Protein AF-A0A068WH96-F1 (afdb_monomer_lite)

Radius of gyration: 26.59 Å; chains: 1; bounding box: 67×70×83 Å

Secondary structure (DSSP, 8-state):
------------------------------SS--SSSTTTTHHHHHHHHHHHHHHHHHHHHHHHHHHHHHHTTT-SS----------PPPP--------------SEEEEE--S--TTHHHHEEEEEEESSEEEEEEEETTEEEEEETTS-EEEEE-BSSTTSBTT--HHHHHH-EEEEEEEEES---TTTS-GGGTT--------TT--EEEEEEEEEEETTEE-TTSBHHHHHHIIIIIIHHHHS---TT-SEEEEEPPPEE-SHHHHHHHHTSPPSS-EEEEEEEETTPBP-SEEEEEEEEE-GGGHHHH-TTS---GGGGTT--TT---HHHHHHHHHHHHHHHHHHHHHHHHHHHHHHHHHHT--

Structure (mmCIF, N/CA/C/O backbone):
data_AF-A0A068WH96-F1
#
_entry.id   AF-A0A068WH96-F1
#
loop_
_atom_site.group_PDB
_atom_site.id
_atom_site.type_symbol
_atom_site.label_atom_id
_atom_site.label_alt_id
_atom_site.label_comp_id
_atom_site.label_asym_id
_atom_site.label_entity_id
_atom_site.label_seq_id
_atom_site.pdbx_PDB_ins_code
_atom_site.Cartn_x
_atom_site.Cartn_y
_atom_site.Cartn_z
_atom_site.occupancy
_atom_site.B_iso_or_equiv
_atom_site.auth_seq_id
_atom_site.auth_comp_id
_atom_site.auth_asym_id
_atom_site.auth_atom_id
_atom_site.pdbx_PDB_model_num
ATOM 1 N N . MET A 1 1 ? 17.823 -44.848 -51.446 1.00 31.86 1 MET A N 1
ATOM 2 C CA . MET A 1 1 ? 18.715 -44.231 -52.442 1.00 31.86 1 MET A CA 1
ATOM 3 C C . MET A 1 1 ? 18.442 -42.744 -52.384 1.00 31.86 1 MET A C 1
ATOM 5 O O . MET A 1 1 ? 17.712 -42.235 -53.221 1.00 31.86 1 MET A O 1
ATOM 9 N N . ASP A 1 2 ? 18.705 -42.110 -51.236 1.00 26.22 2 ASP A N 1
ATOM 10 C CA . ASP A 1 2 ? 20.056 -41.820 -50.674 1.00 26.22 2 ASP A CA 1
ATOM 11 C C . ASP A 1 2 ? 20.719 -40.803 -51.624 1.00 26.22 2 ASP A C 1
ATOM 13 O O . ASP A 1 2 ? 20.786 -41.085 -52.814 1.00 26.22 2 ASP A O 1
ATOM 17 N N . GLU A 1 3 ? 21.135 -39.585 -51.283 1.00 29.72 3 GLU A N 1
ATOM 18 C CA . GLU A 1 3 ? 21.503 -38.866 -50.051 1.00 29.72 3 GLU A CA 1
ATOM 19 C C . GLU A 1 3 ? 21.182 -37.372 -50.296 1.00 29.72 3 GLU A C 1
ATOM 21 O O . GLU A 1 3 ? 21.189 -36.903 -51.432 1.00 29.72 3 GLU A O 1
ATOM 26 N N . GLU A 1 4 ? 20.618 -36.647 -49.335 1.00 28.86 4 GLU A N 1
ATOM 27 C CA . GLU A 1 4 ? 21.317 -35.749 -48.401 1.00 28.86 4 GLU A CA 1
ATOM 28 C C . GLU A 1 4 ? 22.220 -34.645 -48.999 1.00 28.86 4 GLU A C 1
ATOM 30 O O . GLU A 1 4 ? 23.284 -34.882 -49.55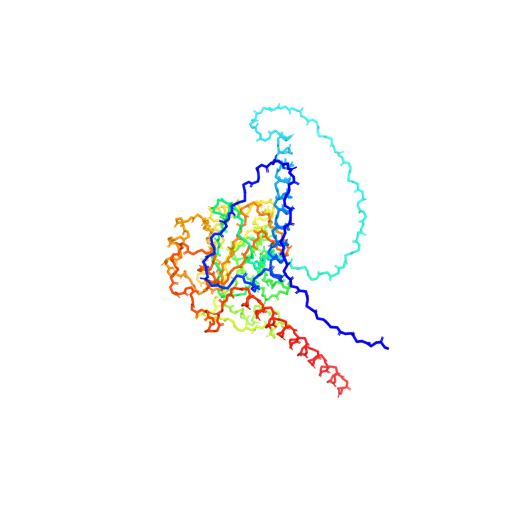9 1.00 28.86 4 GLU A O 1
ATOM 35 N N . ALA A 1 5 ? 21.797 -33.419 -48.671 1.00 29.84 5 ALA A N 1
ATOM 36 C CA . ALA A 1 5 ? 22.595 -32.342 -48.091 1.00 29.84 5 ALA A CA 1
ATOM 37 C C . ALA A 1 5 ? 22.978 -31.140 -48.973 1.00 29.84 5 ALA A C 1
ATOM 39 O O . ALA A 1 5 ? 23.627 -31.234 -50.009 1.00 29.84 5 ALA A O 1
ATOM 40 N N . SER A 1 6 ? 22.692 -29.986 -48.360 1.00 28.00 6 SER A N 1
ATOM 41 C CA . SER A 1 6 ? 23.560 -28.815 -48.241 1.00 28.00 6 SER A CA 1
ATOM 42 C C . SER A 1 6 ? 23.192 -27.534 -49.006 1.00 28.00 6 SER A C 1
ATOM 44 O O . SER A 1 6 ? 23.306 -27.435 -50.222 1.00 28.00 6 SER A O 1
ATOM 46 N N . ILE A 1 7 ? 22.937 -26.515 -48.168 1.00 30.36 7 ILE A N 1
ATOM 47 C CA . ILE A 1 7 ? 23.319 -25.097 -48.296 1.00 30.36 7 ILE A CA 1
ATOM 48 C C . ILE A 1 7 ? 22.207 -24.155 -48.789 1.00 30.36 7 ILE A C 1
ATOM 50 O O . ILE A 1 7 ? 22.141 -23.759 -49.947 1.00 30.36 7 ILE A O 1
ATOM 54 N N . ASP A 1 8 ? 21.385 -23.725 -47.826 1.00 28.14 8 ASP A N 1
ATOM 55 C CA . ASP A 1 8 ? 20.597 -22.490 -47.879 1.00 28.14 8 ASP A CA 1
ATOM 56 C C . ASP A 1 8 ? 21.530 -21.307 -47.566 1.00 28.14 8 ASP A C 1
ATOM 58 O O . ASP A 1 8 ? 21.994 -21.134 -46.434 1.00 28.14 8 ASP A O 1
ATOM 62 N N . VAL A 1 9 ? 21.849 -20.518 -48.590 1.00 30.16 9 VAL A N 1
ATOM 63 C CA . VAL A 1 9 ? 22.702 -19.328 -48.520 1.00 30.16 9 VAL A CA 1
ATOM 64 C C . VAL A 1 9 ? 22.036 -18.216 -49.332 1.00 30.16 9 VAL A C 1
ATOM 66 O O . VAL A 1 9 ? 21.837 -18.342 -50.534 1.00 30.16 9 VAL A O 1
ATOM 69 N N . LEU A 1 10 ? 21.781 -17.109 -48.627 1.00 27.31 10 LEU A N 1
ATOM 70 C CA . LEU A 1 10 ? 21.622 -15.730 -49.110 1.00 27.31 10 LEU A CA 1
ATOM 71 C C . LEU A 1 10 ? 20.288 -15.311 -49.757 1.00 27.31 10 LEU A C 1
ATOM 73 O O . LEU A 1 10 ? 20.033 -15.446 -50.945 1.00 27.31 10 LEU A O 1
ATOM 77 N N . SER A 1 11 ? 19.487 -14.667 -48.906 1.00 26.86 11 SER A N 1
ATOM 78 C CA . SER A 1 11 ? 19.003 -13.283 -49.035 1.00 26.86 11 SER A CA 1
ATOM 79 C C . SER A 1 11 ? 19.121 -12.538 -50.379 1.00 26.86 11 SER A C 1
ATOM 81 O O . SER A 1 11 ? 20.206 -12.419 -50.939 1.00 26.86 11 SER A O 1
ATOM 83 N N . PHE A 1 12 ? 18.058 -11.756 -50.615 1.00 26.02 12 PHE A N 1
ATOM 84 C CA . PHE A 1 12 ? 18.031 -10.408 -51.207 1.00 26.02 12 PHE A CA 1
ATOM 85 C C . PHE A 1 12 ? 17.699 -10.312 -52.709 1.00 26.02 12 PHE A C 1
ATOM 87 O O . PHE A 1 12 ? 18.510 -10.632 -53.564 1.00 26.02 12 PHE A O 1
ATOM 94 N N . GLU A 1 13 ? 16.480 -9.816 -52.973 1.00 29.58 13 GLU A N 1
ATOM 95 C CA . GLU A 1 13 ? 16.089 -8.768 -53.943 1.00 29.58 13 GLU A CA 1
ATOM 96 C C . GLU A 1 13 ? 14.796 -9.100 -54.705 1.00 29.58 13 GLU A C 1
ATOM 98 O O . GLU A 1 13 ? 14.783 -9.954 -55.581 1.00 29.58 13 GLU A O 1
ATOM 103 N N . LEU A 1 14 ? 13.709 -8.375 -54.400 1.00 26.34 14 LEU A N 1
ATOM 104 C CA . LEU A 1 14 ? 13.104 -7.440 -55.360 1.00 26.34 14 LEU A CA 1
ATOM 105 C C . LEU A 1 14 ? 12.042 -6.567 -54.665 1.00 26.34 14 LEU A C 1
ATOM 107 O O . LEU A 1 14 ? 10.971 -7.028 -54.274 1.00 26.34 14 LEU A O 1
ATOM 111 N N . SER A 1 15 ? 12.351 -5.278 -54.533 1.00 27.94 15 SER A N 1
ATOM 112 C CA . SER A 1 15 ? 11.365 -4.215 -54.322 1.00 27.94 15 SER A CA 1
ATOM 113 C C . SER A 1 15 ? 10.792 -3.782 -55.669 1.00 27.94 15 SER A C 1
ATOM 115 O O . SER A 1 15 ? 11.546 -3.692 -56.633 1.00 27.94 15 SER A O 1
ATOM 117 N N . THR A 1 16 ? 9.495 -3.465 -55.720 1.00 29.55 16 THR A N 1
ATOM 118 C CA . THR A 1 16 ? 8.814 -2.453 -56.575 1.00 29.55 16 THR A CA 1
ATOM 119 C C . THR A 1 16 ? 7.297 -2.715 -56.467 1.00 29.55 16 THR A C 1
ATOM 121 O O . THR A 1 16 ? 6.882 -3.861 -56.513 1.00 29.55 16 THR A O 1
ATOM 124 N N . MET A 1 17 ? 6.345 -1.798 -56.286 1.00 28.77 17 MET A N 1
ATOM 125 C CA . MET A 1 17 ? 6.258 -0.342 -56.175 1.00 28.77 17 MET A CA 1
ATOM 126 C C . MET A 1 17 ? 4.874 -0.026 -55.571 1.00 28.77 17 MET A C 1
ATOM 128 O O . MET A 1 17 ? 3.878 -0.475 -56.127 1.00 28.77 17 MET A O 1
ATOM 132 N N . SER A 1 18 ? 4.782 0.752 -54.489 1.00 30.61 18 SER A N 1
ATOM 133 C CA . SER A 1 18 ? 3.703 1.740 -54.268 1.00 30.61 18 SER A CA 1
ATOM 134 C C . SER A 1 18 ? 3.981 2.485 -52.963 1.00 30.61 18 SER A C 1
ATOM 136 O O . SER A 1 18 ? 4.069 1.881 -51.894 1.00 30.61 18 SER A O 1
ATOM 138 N N . GLY A 1 19 ? 4.215 3.790 -53.076 1.00 35.47 19 GLY A N 1
ATOM 139 C CA . GLY A 1 19 ? 4.653 4.644 -51.982 1.00 35.47 19 GLY A CA 1
ATOM 140 C C . GLY A 1 19 ? 3.551 4.917 -50.965 1.00 35.47 19 GLY A C 1
ATOM 141 O O . GLY A 1 19 ? 2.496 5.436 -51.311 1.00 35.47 19 GLY A O 1
ATOM 142 N N . VAL A 1 20 ? 3.854 4.630 -49.700 1.00 30.72 20 VAL A N 1
ATOM 143 C CA . VAL A 1 20 ? 3.296 5.317 -48.531 1.00 30.72 20 VAL A CA 1
ATOM 144 C C . VAL A 1 20 ? 4.429 5.411 -47.509 1.00 30.72 20 VAL A C 1
ATOM 146 O O . VAL A 1 20 ? 4.966 4.388 -47.081 1.00 30.72 20 VAL A O 1
ATOM 149 N N . GLU A 1 21 ? 4.823 6.634 -47.152 1.00 30.92 21 GLU A N 1
ATOM 150 C CA . GLU A 1 21 ? 5.840 6.910 -46.135 1.00 30.92 21 GLU A CA 1
ATOM 151 C C . GLU A 1 21 ? 5.435 6.289 -44.790 1.00 30.92 21 GLU A C 1
ATOM 153 O O . GLU A 1 21 ? 4.506 6.738 -44.119 1.00 30.92 21 GLU A O 1
ATOM 158 N N . LYS A 1 22 ? 6.160 5.249 -44.374 1.00 29.14 22 LYS A N 1
ATOM 159 C CA . LYS A 1 22 ? 6.255 4.851 -42.971 1.00 29.14 22 LYS A CA 1
ATOM 160 C C . LYS A 1 22 ? 7.540 5.449 -42.426 1.00 29.14 22 LYS A C 1
ATOM 162 O O . LYS A 1 22 ? 8.626 5.007 -42.785 1.00 29.14 22 LYS A O 1
ATOM 167 N N . VAL A 1 23 ? 7.409 6.427 -41.537 1.00 28.12 23 VAL A N 1
ATOM 168 C CA . VAL A 1 23 ? 8.509 6.875 -40.681 1.00 28.12 23 VAL A CA 1
ATOM 169 C C . VAL A 1 23 ? 8.850 5.718 -39.740 1.00 28.12 23 VAL A C 1
ATOM 171 O O . VAL A 1 23 ? 8.216 5.525 -38.706 1.00 28.12 23 VAL A O 1
ATOM 174 N N . SER A 1 24 ? 9.811 4.889 -40.142 1.00 28.16 24 SER A N 1
ATOM 175 C CA . SER A 1 24 ? 10.481 3.935 -39.266 1.00 28.16 24 SER A CA 1
ATOM 176 C C . SER A 1 24 ? 11.627 4.665 -38.575 1.00 28.16 24 SER A C 1
ATOM 178 O O . SER A 1 24 ? 12.660 4.934 -39.186 1.00 28.16 24 SER A O 1
ATOM 180 N N . THR A 1 25 ? 11.450 5.010 -37.305 1.00 28.44 25 THR A N 1
ATOM 181 C CA . THR A 1 25 ? 12.547 5.457 -36.448 1.00 28.44 25 THR A CA 1
ATOM 182 C C . THR A 1 25 ? 13.510 4.289 -36.233 1.00 28.44 25 THR A C 1
ATOM 184 O O . THR A 1 25 ? 13.222 3.340 -35.509 1.00 28.44 25 THR A O 1
ATOM 187 N N . SER A 1 26 ? 14.660 4.344 -36.905 1.00 28.22 26 SER A N 1
ATOM 188 C CA . SER A 1 26 ? 15.789 3.447 -36.675 1.00 28.22 26 SER A CA 1
ATOM 189 C C . SER A 1 26 ? 16.398 3.744 -35.303 1.00 28.22 26 SER A C 1
ATOM 191 O O . SER A 1 26 ? 16.956 4.824 -35.089 1.00 28.22 26 SER A O 1
ATOM 193 N N . VAL A 1 27 ? 16.296 2.795 -34.374 1.00 31.80 27 VAL A N 1
ATOM 194 C CA . VAL A 1 27 ? 17.031 2.832 -33.106 1.00 31.80 27 VAL A CA 1
ATOM 195 C C . VAL A 1 27 ? 18.505 2.581 -33.423 1.00 31.80 27 VAL A C 1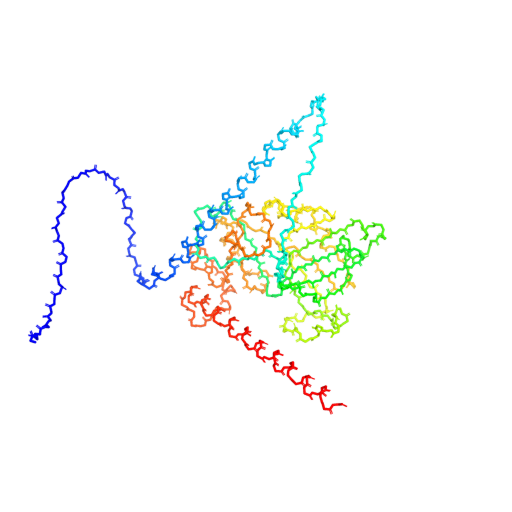
ATOM 197 O O . VAL A 1 27 ? 18.841 1.566 -34.028 1.00 31.80 27 VAL A O 1
ATOM 200 N N . LYS A 1 28 ? 19.383 3.524 -33.064 1.00 32.09 28 LYS A N 1
ATOM 201 C CA . LYS A 1 28 ? 20.834 3.331 -33.154 1.00 32.09 28 LYS A CA 1
ATOM 202 C C . LYS A 1 28 ? 21.250 2.268 -32.140 1.00 32.09 28 LYS A C 1
ATOM 204 O O . LYS A 1 28 ? 21.056 2.453 -30.943 1.00 32.09 28 LYS A O 1
ATOM 209 N N . GLU A 1 29 ? 21.816 1.177 -32.642 1.00 32.38 29 GLU A N 1
ATOM 210 C CA . GLU A 1 29 ? 22.453 0.135 -31.845 1.00 32.38 29 GLU A CA 1
ATOM 211 C C . GLU A 1 29 ? 23.705 0.698 -31.163 1.00 32.38 29 GLU A C 1
ATOM 213 O O . GLU A 1 29 ? 24.706 1.001 -31.810 1.00 32.38 29 GLU A O 1
ATOM 218 N N . THR A 1 30 ? 23.651 0.824 -29.842 1.00 34.03 30 THR A N 1
ATOM 219 C CA . THR A 1 30 ? 24.839 0.805 -28.989 1.00 34.03 30 THR A CA 1
ATOM 220 C C . THR A 1 30 ? 24.874 -0.562 -28.310 1.00 34.03 30 THR A C 1
ATOM 222 O O . THR A 1 30 ? 23.984 -0.884 -27.525 1.00 34.03 30 THR A O 1
ATOM 225 N N . SER A 1 31 ? 25.864 -1.376 -28.678 1.00 40.88 31 SER A N 1
ATOM 226 C CA . SER A 1 31 ? 26.304 -2.607 -28.000 1.00 40.88 31 SER A CA 1
ATOM 227 C C . SER A 1 31 ? 26.412 -2.368 -26.485 1.00 40.88 31 SER A C 1
ATOM 229 O O . SER A 1 31 ? 27.027 -1.383 -26.092 1.00 40.88 31 SER A O 1
ATOM 231 N N . ASP A 1 32 ? 25.780 -3.142 -25.598 1.00 34.88 32 ASP A N 1
ATOM 232 C CA . ASP A 1 32 ? 25.936 -4.589 -25.457 1.00 34.88 32 ASP A CA 1
ATOM 233 C C . ASP A 1 32 ? 24.625 -5.368 -25.200 1.00 34.88 32 ASP A C 1
ATOM 235 O O . ASP A 1 32 ? 23.780 -5.005 -24.390 1.00 34.88 32 ASP A O 1
ATOM 239 N N . CYS A 1 33 ? 24.538 -6.521 -25.874 1.00 42.50 33 CYS A N 1
ATOM 240 C CA . CYS A 1 33 ? 23.553 -7.610 -25.764 1.00 42.50 33 CYS A CA 1
ATOM 241 C C . CYS A 1 33 ? 22.103 -7.385 -26.281 1.00 42.50 33 CYS A C 1
ATOM 243 O O . CYS A 1 33 ? 21.140 -7.431 -25.515 1.00 42.50 33 CYS A O 1
ATOM 245 N N . PRO A 1 34 ? 21.886 -7.310 -27.614 1.00 37.53 34 PRO A N 1
ATOM 246 C CA . PRO A 1 34 ? 20.554 -7.088 -28.198 1.00 37.53 34 PRO A CA 1
ATOM 247 C C . PRO A 1 34 ? 19.708 -8.362 -28.395 1.00 37.53 34 PRO A C 1
ATOM 249 O O . PRO A 1 34 ? 18.542 -8.273 -28.776 1.00 37.53 34 PRO A O 1
ATOM 252 N N . ARG A 1 35 ? 20.266 -9.572 -28.207 1.00 36.16 35 ARG A N 1
ATOM 253 C CA . ARG A 1 35 ? 19.672 -10.797 -28.793 1.00 36.16 35 ARG A CA 1
ATOM 254 C C . ARG A 1 35 ? 19.061 -11.804 -27.811 1.00 36.16 35 ARG A C 1
ATOM 256 O O . ARG A 1 35 ? 18.287 -12.651 -28.249 1.00 36.16 35 ARG A O 1
ATOM 263 N N . PHE A 1 36 ? 19.323 -11.695 -26.504 1.00 35.66 36 PHE A N 1
ATOM 264 C CA . PHE A 1 36 ? 18.731 -12.591 -25.490 1.00 35.66 36 PHE A CA 1
ATOM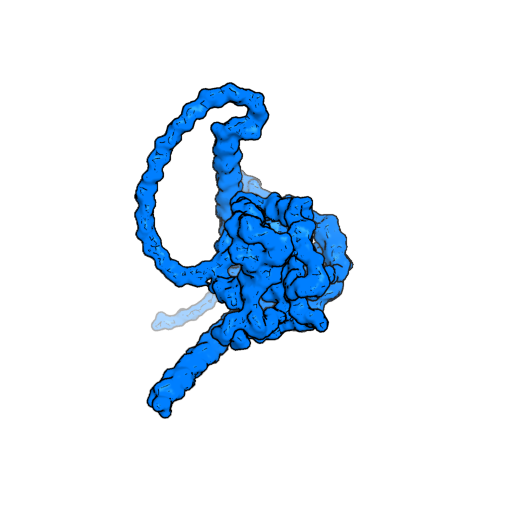 265 C C . PHE A 1 36 ? 17.444 -12.051 -24.830 1.00 35.66 36 PHE A C 1
ATOM 267 O O . PHE A 1 36 ? 16.706 -12.827 -24.224 1.00 35.66 36 PHE A O 1
ATOM 274 N N . LEU A 1 37 ? 17.109 -10.765 -25.007 1.00 45.06 37 LEU A N 1
ATOM 275 C CA . LEU A 1 37 ? 15.963 -10.112 -24.348 1.00 45.06 37 LEU A CA 1
ATOM 276 C C . LEU A 1 37 ? 14.609 -10.262 -25.073 1.00 45.06 37 LEU A C 1
ATOM 278 O O . LEU A 1 37 ? 13.558 -10.101 -24.453 1.00 45.06 37 LEU A O 1
ATOM 282 N N . LEU A 1 38 ? 14.583 -10.594 -26.368 1.00 47.41 38 LEU A N 1
ATOM 283 C CA . LEU A 1 38 ? 13.371 -10.379 -27.175 1.00 47.41 38 LEU A CA 1
ATOM 284 C C . LEU A 1 38 ? 12.417 -11.574 -27.299 1.00 47.41 38 LEU A C 1
ATOM 286 O O . LEU A 1 38 ? 11.222 -11.355 -27.462 1.00 47.41 38 LEU A O 1
ATOM 290 N N . TYR A 1 39 ? 12.862 -12.830 -27.210 1.00 38.84 39 TYR A N 1
ATOM 291 C CA . TYR A 1 39 ? 11.970 -13.925 -27.628 1.00 38.84 39 TYR A CA 1
ATOM 292 C C . TYR A 1 39 ? 11.067 -14.491 -26.518 1.00 38.84 39 TYR A C 1
ATOM 294 O O . TYR A 1 39 ? 9.919 -14.837 -26.782 1.00 38.84 39 TYR A O 1
ATOM 302 N N . LYS A 1 40 ? 11.542 -14.570 -25.265 1.00 40.91 40 LYS A N 1
ATOM 303 C CA . LYS A 1 40 ? 10.751 -15.142 -24.152 1.00 40.91 40 LYS A CA 1
ATOM 304 C C . LYS A 1 40 ? 10.178 -14.093 -23.196 1.00 40.91 40 LYS A C 1
ATOM 306 O O . LYS A 1 40 ? 9.104 -14.309 -22.644 1.00 40.91 40 LYS A O 1
ATOM 311 N N . ASN A 1 41 ? 10.844 -12.945 -23.050 1.00 54.28 41 ASN A N 1
ATOM 312 C CA . ASN A 1 41 ? 10.492 -11.946 -22.036 1.00 54.28 41 ASN A CA 1
ATOM 313 C C . ASN A 1 41 ? 9.677 -10.770 -22.584 1.00 54.28 41 ASN A C 1
ATOM 315 O O . ASN A 1 41 ? 8.812 -10.261 -21.871 1.00 54.28 41 ASN A O 1
ATOM 319 N N . ALA A 1 42 ? 9.834 -10.423 -23.870 1.00 62.78 42 ALA A N 1
ATOM 320 C CA . ALA A 1 42 ? 8.945 -9.465 -24.530 1.00 62.78 42 ALA A CA 1
ATOM 321 C C . ALA A 1 42 ? 7.474 -9.899 -24.422 1.00 62.78 42 ALA A C 1
ATOM 323 O O . ALA A 1 42 ? 6.603 -9.063 -24.223 1.00 62.78 42 ALA A O 1
ATOM 324 N N . GLY A 1 43 ? 7.195 -11.209 -24.457 1.00 70.75 43 GLY A N 1
ATOM 325 C CA . GLY A 1 43 ? 5.846 -11.744 -24.271 1.00 70.75 43 GLY A CA 1
ATOM 326 C C . GLY A 1 43 ? 5.209 -11.353 -22.933 1.00 70.75 43 GLY A C 1
ATOM 327 O O . GLY A 1 43 ? 4.047 -10.957 -22.917 1.00 70.75 43 GLY A O 1
ATOM 328 N N . TYR A 1 44 ? 5.963 -11.401 -21.827 1.00 79.19 44 TYR A N 1
ATOM 329 C CA . TYR A 1 44 ? 5.455 -11.024 -20.502 1.00 79.19 44 TYR A CA 1
ATOM 330 C C . TYR A 1 44 ? 5.226 -9.518 -20.371 1.00 79.19 44 TYR A C 1
ATOM 332 O O . TYR A 1 44 ? 4.198 -9.112 -19.836 1.00 79.19 44 TYR A O 1
ATOM 340 N N . ALA A 1 45 ? 6.144 -8.697 -20.888 1.00 83.06 45 ALA A N 1
ATOM 341 C CA . ALA A 1 45 ? 5.982 -7.244 -20.901 1.00 83.06 45 ALA A CA 1
ATOM 342 C C . ALA A 1 45 ? 4.788 -6.820 -21.779 1.00 83.06 45 ALA A C 1
ATOM 344 O O . ALA A 1 45 ? 3.942 -6.048 -21.338 1.00 83.06 45 ALA A O 1
ATOM 345 N N . ILE A 1 46 ? 4.653 -7.397 -22.980 1.00 86.44 46 ILE A N 1
ATOM 346 C CA . ILE A 1 46 ? 3.526 -7.158 -23.900 1.00 86.44 46 ILE A CA 1
ATOM 347 C C . ILE A 1 46 ? 2.197 -7.616 -23.282 1.00 86.44 46 ILE A C 1
ATOM 349 O O . ILE A 1 46 ? 1.171 -6.946 -23.429 1.00 86.44 46 ILE A O 1
ATOM 353 N N . ASP A 1 47 ? 2.183 -8.758 -22.593 1.00 89.88 47 ASP A N 1
ATOM 354 C CA . ASP A 1 47 ? 0.999 -9.231 -21.875 1.00 89.88 47 ASP A CA 1
ATOM 355 C C . ASP A 1 47 ? 0.627 -8.295 -20.716 1.00 89.88 47 ASP A C 1
ATOM 357 O O . ASP A 1 47 ? -0.539 -7.901 -20.595 1.00 89.88 47 ASP A O 1
ATOM 361 N N . GLN A 1 48 ? 1.608 -7.882 -19.905 1.00 91.75 48 GLN A N 1
ATOM 362 C CA . GLN A 1 48 ? 1.388 -6.928 -18.821 1.00 91.75 48 GLN A CA 1
ATOM 363 C C . GLN A 1 48 ? 0.834 -5.610 -19.358 1.00 91.75 48 GLN A C 1
ATOM 365 O O . GLN A 1 48 ? -0.173 -5.120 -18.849 1.00 91.75 48 GLN A O 1
ATOM 370 N N . GLU A 1 49 ? 1.408 -5.087 -20.438 1.00 94.31 49 GLU A N 1
ATOM 371 C CA . GLU A 1 49 ? 0.953 -3.870 -21.101 1.00 94.31 49 GLU A CA 1
ATOM 372 C C . GLU A 1 49 ? -0.481 -4.016 -21.649 1.00 94.31 49 GLU A C 1
ATOM 374 O O . GLU A 1 49 ? -1.324 -3.127 -21.487 1.00 94.31 49 GLU A O 1
ATOM 379 N N . ARG A 1 50 ? -0.821 -5.163 -22.256 1.00 94.50 50 ARG A N 1
ATOM 380 C CA . ARG A 1 50 ? -2.187 -5.460 -22.721 1.00 94.50 50 ARG A CA 1
ATOM 381 C C . ARG A 1 50 ? -3.188 -5.446 -21.564 1.00 94.50 50 ARG A C 1
ATOM 383 O O . ARG A 1 50 ? -4.246 -4.819 -21.683 1.00 94.50 50 ARG A O 1
ATOM 390 N N . ARG A 1 51 ? -2.882 -6.142 -20.462 1.00 94.88 51 ARG A N 1
ATOM 391 C CA . ARG A 1 51 ? -3.748 -6.207 -19.272 1.00 94.88 51 ARG A CA 1
ATOM 392 C C . ARG A 1 51 ? -3.874 -4.840 -18.610 1.00 94.88 51 ARG A C 1
ATOM 394 O O . ARG A 1 51 ? -4.992 -4.425 -18.307 1.00 94.88 51 ARG A O 1
ATOM 401 N N . TRP A 1 52 ? -2.764 -4.115 -18.493 1.00 95.56 52 TRP A N 1
ATOM 402 C CA . TRP A 1 52 ? -2.712 -2.735 -18.023 1.00 95.56 52 TRP A CA 1
ATOM 403 C C . TRP A 1 52 ? -3.666 -1.833 -18.816 1.00 95.56 52 TRP A C 1
ATOM 405 O O . TRP A 1 52 ? -4.545 -1.203 -18.225 1.00 95.56 52 TRP A O 1
ATOM 415 N N . ARG A 1 53 ? -3.597 -1.847 -20.159 1.00 95.62 53 ARG A N 1
ATOM 416 C CA . ARG A 1 53 ? -4.494 -1.048 -21.021 1.00 95.62 53 ARG A CA 1
ATOM 417 C C . ARG A 1 53 ? -5.964 -1.399 -20.805 1.00 95.62 53 ARG A C 1
ATOM 419 O O . ARG A 1 53 ? -6.808 -0.507 -20.687 1.00 95.62 53 ARG A O 1
ATOM 426 N N . ALA A 1 54 ? -6.285 -2.693 -20.771 1.00 95.06 54 ALA A N 1
ATOM 427 C CA . ALA A 1 54 ? -7.657 -3.167 -20.598 1.00 95.06 54 ALA A CA 1
ATOM 428 C C . ALA A 1 54 ? -8.242 -2.727 -19.248 1.00 95.06 54 ALA A C 1
ATOM 430 O O . ALA A 1 54 ? -9.400 -2.307 -19.152 1.00 95.06 54 ALA A O 1
ATOM 431 N N . GLU A 1 55 ? -7.432 -2.796 -18.202 1.00 94.50 55 GLU A N 1
ATOM 432 C CA . GLU A 1 55 ? -7.830 -2.451 -16.852 1.00 94.50 55 GLU A CA 1
ATOM 433 C C . GLU A 1 55 ? -7.955 -0.946 -16.630 1.00 94.50 55 GLU A C 1
ATOM 435 O O . GLU A 1 55 ? -8.970 -0.491 -16.097 1.00 94.50 55 GLU A O 1
ATOM 440 N N . LEU A 1 56 ? -6.998 -0.163 -17.128 1.00 94.19 56 LEU A N 1
ATOM 441 C CA . LEU A 1 56 ? -7.067 1.292 -17.092 1.00 94.19 56 LEU A CA 1
ATOM 442 C C . LEU A 1 56 ? -8.302 1.806 -17.843 1.00 94.19 56 LEU A C 1
ATOM 444 O O . LEU A 1 56 ? -9.029 2.675 -17.351 1.00 94.19 56 LEU A O 1
ATOM 448 N N . ALA A 1 57 ? -8.614 1.218 -19.003 1.00 93.88 57 ALA A N 1
ATOM 449 C CA . ALA A 1 57 ? -9.841 1.525 -19.732 1.00 93.88 57 ALA A CA 1
ATOM 450 C C . ALA A 1 57 ? -11.095 1.229 -18.891 1.00 93.88 57 ALA A C 1
ATOM 452 O O . ALA A 1 57 ? -12.058 2.001 -18.920 1.00 93.88 57 ALA A O 1
ATOM 453 N N . ASN A 1 58 ? -11.091 0.155 -18.097 1.00 91.38 58 ASN A N 1
ATOM 454 C CA . ASN A 1 58 ? -12.186 -0.160 -17.182 1.00 91.38 58 ASN A CA 1
ATOM 455 C C . ASN A 1 58 ? -12.287 0.844 -16.023 1.00 91.38 58 ASN A C 1
ATOM 457 O O . ASN A 1 58 ? -13.404 1.272 -15.713 1.00 91.38 58 ASN A O 1
ATOM 461 N N . CYS A 1 59 ? -11.170 1.281 -15.432 1.00 89.56 59 CYS A N 1
ATOM 462 C CA . CYS A 1 59 ? -11.147 2.355 -14.430 1.00 89.56 59 CYS A CA 1
ATOM 463 C C . CYS A 1 59 ? -11.748 3.651 -14.994 1.00 89.56 59 CYS A C 1
ATOM 465 O O . CYS A 1 59 ? -12.709 4.196 -14.440 1.00 89.56 59 CYS A O 1
ATOM 467 N N . ARG A 1 60 ? -11.286 4.083 -16.174 1.00 89.44 60 ARG A N 1
ATOM 468 C CA . ARG A 1 60 ? -11.776 5.293 -16.855 1.00 89.44 60 ARG A CA 1
ATOM 469 C C . ARG A 1 60 ? -13.261 5.191 -17.233 1.00 89.44 60 ARG A C 1
ATOM 471 O O . ARG A 1 60 ? -14.016 6.149 -17.062 1.00 89.44 60 ARG A O 1
ATOM 478 N N . ARG A 1 61 ? -13.739 4.021 -17.679 1.00 88.44 61 ARG A N 1
ATOM 479 C CA . ARG A 1 61 ? -15.176 3.770 -17.933 1.00 88.44 61 ARG A CA 1
ATOM 480 C C . ARG A 1 61 ? -16.012 3.853 -16.657 1.00 88.44 61 ARG A C 1
ATOM 482 O O . ARG A 1 61 ? -17.099 4.428 -16.679 1.00 88.44 61 ARG A O 1
ATOM 489 N N . ARG A 1 62 ? -15.532 3.290 -15.542 1.00 85.56 62 ARG A N 1
ATOM 490 C CA . ARG A 1 62 ? -16.209 3.384 -14.236 1.00 85.56 62 ARG A CA 1
ATOM 491 C C . ARG A 1 62 ? -16.320 4.837 -13.778 1.00 85.56 62 ARG A C 1
ATOM 493 O O . ARG A 1 62 ? -17.416 5.232 -13.393 1.00 85.56 62 ARG A O 1
ATOM 500 N N . LYS A 1 63 ? -15.254 5.631 -13.928 1.00 82.62 63 LYS A N 1
ATOM 501 C CA . LYS A 1 63 ? -15.255 7.078 -13.653 1.00 82.62 63 LYS A CA 1
ATOM 502 C C . LYS A 1 63 ? -16.335 7.807 -14.454 1.00 82.62 63 LYS A C 1
ATOM 504 O O . LYS A 1 63 ? -17.175 8.474 -13.865 1.00 82.62 63 LYS A O 1
ATOM 509 N N . LYS A 1 64 ? -16.391 7.595 -15.776 1.00 85.75 64 LYS A N 1
ATOM 510 C CA . LYS A 1 64 ? -17.414 8.215 -16.643 1.00 85.75 64 LYS A CA 1
ATOM 511 C C . LYS A 1 64 ? -18.845 7.848 -16.241 1.00 85.75 64 LYS A C 1
ATOM 513 O O . LYS A 1 64 ? -19.724 8.699 -16.293 1.00 85.75 64 LYS A O 1
ATOM 518 N N . ARG A 1 65 ? -19.099 6.592 -15.853 1.00 85.56 65 ARG A N 1
ATOM 519 C CA . ARG A 1 65 ? -20.433 6.176 -15.379 1.00 85.56 65 ARG A CA 1
ATOM 520 C C . ARG A 1 65 ? -20.809 6.840 -14.057 1.00 85.56 65 ARG A C 1
ATOM 522 O O . ARG A 1 65 ? -21.969 7.187 -13.892 1.00 85.56 65 ARG A O 1
ATOM 529 N N . ARG A 1 66 ? -19.846 6.993 -13.145 1.00 80.12 66 ARG A N 1
ATOM 530 C CA . ARG A 1 66 ? -20.056 7.649 -11.851 1.00 80.12 66 ARG A CA 1
ATOM 531 C C . ARG A 1 66 ? -20.366 9.132 -12.032 1.00 80.12 66 ARG A C 1
ATOM 533 O O . ARG A 1 66 ? -21.410 9.557 -11.574 1.00 80.12 66 ARG A O 1
ATOM 540 N N . ALA A 1 67 ? -19.559 9.841 -12.822 1.00 79.69 67 ALA A N 1
ATOM 541 C CA . ALA A 1 67 ? -19.798 11.246 -13.150 1.00 79.69 67 ALA A CA 1
ATOM 542 C C . ALA A 1 67 ? -21.211 11.463 -13.711 1.00 79.69 67 ALA A C 1
ATOM 544 O O . ALA A 1 67 ? -21.979 12.220 -13.145 1.00 79.69 67 ALA A O 1
ATOM 545 N N . LYS A 1 68 ? -21.625 10.673 -14.713 1.00 82.50 68 LYS A N 1
ATOM 546 C CA . LYS A 1 68 ? -22.997 10.746 -15.249 1.00 82.50 68 LYS A CA 1
ATOM 547 C C . LYS A 1 68 ? -24.084 10.498 -14.201 1.00 82.50 68 LYS A C 1
ATOM 549 O O . LYS A 1 68 ? -25.172 11.060 -14.291 1.00 82.50 68 LYS A O 1
ATOM 554 N N . PHE A 1 69 ? -23.835 9.588 -13.264 1.00 77.38 69 PHE A N 1
ATOM 555 C CA . PHE A 1 69 ? -24.775 9.281 -12.193 1.00 77.38 69 PHE A CA 1
ATOM 556 C C . PHE A 1 69 ? -24.864 10.420 -11.172 1.00 77.38 69 PHE A C 1
ATOM 558 O O . PHE A 1 69 ? -25.961 10.724 -10.713 1.00 77.38 69 PHE A O 1
ATOM 565 N N . ASP A 1 70 ? -23.742 11.068 -10.868 1.00 75.31 70 ASP A N 1
ATOM 566 C CA . ASP A 1 70 ? -23.679 12.226 -9.979 1.00 75.31 70 ASP A CA 1
ATOM 567 C C . ASP A 1 70 ? -24.299 13.472 -10.641 1.00 75.31 70 ASP A C 1
ATOM 569 O O . ASP A 1 70 ? -25.104 14.152 -10.004 1.00 75.31 70 ASP A O 1
ATOM 573 N N . ASP A 1 71 ? -24.068 13.683 -11.943 1.00 77.31 71 ASP A N 1
ATOM 574 C CA . ASP A 1 71 ? -24.756 14.699 -12.757 1.00 77.31 71 ASP A CA 1
ATOM 575 C C . ASP A 1 71 ? -26.279 14.492 -12.701 1.00 77.31 71 ASP A C 1
ATOM 577 O O . ASP A 1 71 ? -27.053 15.424 -12.494 1.00 77.31 71 ASP A O 1
ATOM 581 N N . SER A 1 72 ? -26.723 13.234 -12.805 1.00 76.56 72 SER A N 1
ATOM 582 C CA . SER A 1 72 ? -28.147 12.871 -12.730 1.00 76.56 72 SER A CA 1
ATOM 583 C C . SER A 1 72 ? -28.759 13.091 -11.341 1.00 76.56 72 SER A C 1
ATOM 585 O O . SER A 1 72 ? -29.982 13.111 -11.213 1.00 76.56 72 SER A O 1
ATOM 587 N N . ARG A 1 73 ? -27.937 13.217 -10.292 1.00 75.81 73 ARG A N 1
ATOM 588 C CA . ARG A 1 73 ? -28.370 13.536 -8.923 1.00 75.81 73 ARG A CA 1
ATOM 589 C C . ARG A 1 73 ? -28.399 15.039 -8.641 1.00 75.81 73 ARG A C 1
ATOM 591 O O . ARG A 1 73 ? -28.844 15.409 -7.560 1.00 75.81 73 ARG A O 1
ATOM 598 N N . GLY A 1 74 ? -27.945 15.877 -9.577 1.00 56.31 74 GLY A N 1
ATOM 599 C CA . GLY A 1 74 ? -27.916 17.330 -9.403 1.00 56.31 74 GLY A CA 1
ATOM 600 C C . GLY A 1 74 ? -26.952 17.786 -8.306 1.00 56.31 74 GLY A C 1
ATOM 601 O O . GLY A 1 74 ? -27.240 18.748 -7.610 1.00 56.31 74 GLY A O 1
ATOM 602 N N . LEU A 1 75 ? -25.823 17.089 -8.112 1.00 60.91 75 LEU A N 1
ATOM 603 C CA . LEU A 1 75 ? -24.812 17.456 -7.103 1.00 60.91 75 LEU A CA 1
ATOM 604 C C . LEU A 1 75 ? -23.937 18.663 -7.511 1.00 60.91 75 LEU A C 1
ATOM 606 O O . LEU A 1 75 ? -23.000 19.009 -6.796 1.00 60.91 75 LEU A O 1
ATOM 610 N N . SER A 1 76 ? -24.239 19.309 -8.639 1.00 48.59 76 SER A N 1
ATOM 611 C CA . SER A 1 76 ? -23.654 20.584 -9.059 1.00 48.59 76 SER A CA 1
ATOM 612 C C . SER A 1 76 ? -24.646 21.720 -8.770 1.00 48.59 76 SER A C 1
ATOM 614 O O . SER A 1 76 ? -25.558 21.930 -9.557 1.00 48.59 76 SER A O 1
ATOM 616 N N . ASP A 1 77 ? -24.430 22.414 -7.645 1.00 46.59 77 ASP A N 1
ATOM 617 C CA . ASP A 1 77 ? -25.120 23.620 -7.129 1.00 46.59 77 ASP A CA 1
ATOM 618 C C . ASP A 1 77 ? -26.657 23.576 -6.886 1.00 46.59 77 ASP A C 1
ATOM 620 O O . ASP A 1 77 ? -27.396 22.856 -7.559 1.00 46.59 77 ASP A O 1
ATOM 624 N N . PRO A 1 78 ? -27.177 24.314 -5.876 1.00 44.62 78 PRO A N 1
ATOM 625 C CA . PRO A 1 78 ? -28.501 24.091 -5.309 1.00 44.62 78 PRO A CA 1
ATOM 626 C C . PRO A 1 78 ? -29.590 24.892 -6.036 1.00 44.62 78 PRO A C 1
ATOM 628 O O . PRO A 1 78 ? -29.810 26.064 -5.756 1.00 44.62 78 PRO A O 1
ATOM 631 N N . GLU A 1 79 ? -30.371 24.227 -6.878 1.00 32.28 79 GLU A N 1
ATOM 632 C CA . GLU A 1 79 ? -31.707 24.694 -7.273 1.00 32.28 79 GLU A CA 1
ATOM 633 C C . GLU A 1 79 ? -32.722 23.593 -6.915 1.00 32.28 79 GLU A C 1
ATOM 635 O O . GLU A 1 79 ? -32.592 22.452 -7.376 1.00 32.28 79 GLU A O 1
ATOM 640 N N . PRO A 1 80 ? -33.725 23.860 -6.055 1.00 40.53 80 PRO A N 1
ATOM 641 C CA . PRO A 1 80 ? -34.588 22.821 -5.513 1.00 40.53 80 PRO A CA 1
ATOM 642 C C . PRO A 1 80 ? -35.650 22.422 -6.541 1.00 40.53 80 PRO A C 1
ATOM 644 O O . PRO A 1 80 ? -36.784 22.900 -6.509 1.00 40.53 80 PRO A O 1
ATOM 647 N N . THR A 1 81 ? -35.327 21.491 -7.438 1.00 35.88 81 THR A N 1
ATOM 648 C CA . THR A 1 81 ? -36.329 20.884 -8.322 1.00 35.88 81 THR A CA 1
ATOM 649 C C . THR A 1 81 ? -36.808 19.539 -7.783 1.00 35.88 81 THR A C 1
ATOM 651 O O . THR A 1 81 ? -36.084 18.553 -7.675 1.00 35.88 81 THR A O 1
ATOM 654 N N . LYS A 1 82 ? -38.095 19.519 -7.416 1.00 43.56 82 LYS A N 1
ATOM 655 C CA . LYS A 1 82 ? -38.850 18.351 -6.954 1.00 43.56 82 LYS A CA 1
ATOM 656 C C . LYS A 1 82 ? -38.857 17.257 -8.030 1.00 43.56 82 LYS A C 1
ATOM 658 O O . LYS A 1 82 ? -39.594 17.355 -9.007 1.00 43.56 82 LYS A O 1
ATOM 663 N N . GLY A 1 83 ? -38.089 16.189 -7.817 1.00 34.03 83 GLY A N 1
ATOM 664 C CA . GLY A 1 83 ? -38.080 14.989 -8.656 1.00 34.03 83 GLY A CA 1
ATOM 665 C C . GLY A 1 83 ? -38.538 13.750 -7.884 1.00 34.03 83 GLY A C 1
ATOM 666 O O . GLY A 1 83 ? -37.918 13.349 -6.906 1.00 34.03 83 GLY A O 1
ATOM 667 N N . SER A 1 84 ? -39.643 13.147 -8.320 1.00 34.31 84 SER A N 1
ATOM 668 C CA . SER A 1 84 ? -40.265 11.955 -7.730 1.00 34.31 84 SER A CA 1
ATOM 669 C C . SER A 1 84 ? -39.357 10.711 -7.799 1.00 34.31 84 SER A C 1
ATOM 671 O O . SER A 1 84 ? -38.949 10.285 -8.880 1.00 34.31 84 SER A O 1
ATOM 673 N N . LEU A 1 85 ? -39.082 10.100 -6.640 1.00 33.31 85 LEU A N 1
ATOM 674 C CA . LEU A 1 85 ? -38.404 8.806 -6.499 1.00 33.31 85 LEU A CA 1
ATOM 675 C C . LEU A 1 85 ? -39.276 7.670 -7.058 1.00 33.31 85 LEU A C 1
ATOM 677 O O . LEU A 1 85 ? -40.322 7.346 -6.496 1.00 33.31 85 LEU A O 1
ATOM 681 N N . ARG A 1 86 ? -38.817 7.004 -8.125 1.00 35.78 86 ARG A N 1
ATOM 682 C CA . ARG A 1 86 ? -39.359 5.703 -8.552 1.00 35.78 86 ARG A CA 1
ATOM 683 C C . ARG A 1 86 ? -38.477 4.580 -8.014 1.00 35.78 86 ARG A C 1
ATOM 685 O O . ARG A 1 86 ? -37.350 4.393 -8.465 1.00 35.78 86 ARG A O 1
ATOM 692 N N . PHE A 1 87 ? -39.010 3.815 -7.067 1.00 34.91 87 PHE A N 1
ATOM 693 C CA . PHE A 1 87 ? -38.392 2.590 -6.567 1.00 34.91 87 PHE A CA 1
ATOM 694 C C . PHE A 1 87 ? -38.493 1.476 -7.621 1.00 34.91 87 PHE A C 1
ATOM 696 O O . PHE A 1 87 ? -39.567 0.926 -7.865 1.00 34.91 87 PHE A O 1
ATOM 703 N N . GLY A 1 88 ? -37.368 1.136 -8.251 1.00 32.41 88 GLY A N 1
ATOM 704 C CA . GLY A 1 88 ? -37.227 -0.083 -9.045 1.00 32.41 88 GLY A CA 1
ATOM 705 C C . GLY A 1 88 ? -37.024 -1.295 -8.133 1.00 32.41 88 GLY A C 1
ATOM 706 O O . GLY A 1 88 ? -36.161 -1.277 -7.258 1.00 32.41 88 GLY A O 1
ATOM 707 N N . LYS A 1 89 ? -37.827 -2.347 -8.326 1.00 37.25 89 LYS A N 1
ATOM 708 C CA . LYS A 1 89 ? -37.720 -3.619 -7.590 1.00 37.25 89 LYS A CA 1
ATOM 709 C C . LYS A 1 89 ? -36.367 -4.305 -7.862 1.00 37.25 89 LYS A C 1
ATOM 711 O O . LYS A 1 89 ? -35.919 -4.297 -9.010 1.00 37.25 89 LYS A O 1
ATOM 716 N N . PRO A 1 90 ? -35.741 -4.962 -6.869 1.00 35.38 90 PRO A N 1
ATOM 717 C CA . PRO A 1 90 ? -34.532 -5.740 -7.101 1.00 35.38 90 PRO A CA 1
ATOM 718 C C . PRO A 1 90 ? -34.867 -7.034 -7.858 1.00 35.38 90 PRO A C 1
ATOM 720 O O . PRO A 1 90 ? -35.682 -7.841 -7.413 1.00 35.38 90 PRO A O 1
ATOM 723 N N . GLY A 1 91 ? -34.232 -7.227 -9.015 1.00 31.89 91 GLY A N 1
ATOM 724 C CA . GLY A 1 91 ? -34.261 -8.486 -9.757 1.00 31.89 91 GLY A CA 1
ATOM 725 C C . GLY A 1 91 ? -33.476 -9.575 -9.023 1.00 31.89 91 GLY A C 1
ATOM 726 O O . GLY A 1 91 ? -32.368 -9.340 -8.539 1.00 31.89 91 GLY A O 1
ATOM 727 N N . SER A 1 92 ? -34.056 -10.773 -8.936 1.00 37.06 92 SER A N 1
ATOM 728 C CA . SER A 1 92 ? -33.458 -11.937 -8.284 1.00 37.06 92 SER A CA 1
ATOM 729 C C . SER A 1 92 ? -32.230 -12.432 -9.056 1.00 37.06 92 SER A C 1
ATOM 731 O O . SER A 1 92 ? -32.349 -13.062 -10.107 1.00 37.06 92 SER A O 1
ATOM 733 N N . GLY A 1 93 ? -31.039 -12.160 -8.527 1.00 33.72 93 GLY A N 1
ATOM 734 C CA . GLY A 1 93 ? -29.784 -12.712 -9.027 1.00 33.72 93 GLY A CA 1
ATOM 735 C C . GLY A 1 93 ? -29.552 -14.127 -8.498 1.00 33.72 93 GLY A C 1
ATOM 736 O O . GLY A 1 93 ? -29.470 -14.350 -7.293 1.00 33.72 93 GLY A O 1
ATOM 737 N N . SER A 1 94 ? -29.431 -15.081 -9.418 1.00 36.56 94 SER A N 1
ATOM 738 C CA . SER A 1 94 ? -29.057 -16.482 -9.197 1.00 36.56 94 SER A CA 1
ATOM 739 C C . SER A 1 94 ? -27.827 -16.639 -8.288 1.00 36.56 94 SER A C 1
ATOM 741 O O . SER A 1 94 ? -26.763 -16.087 -8.585 1.00 36.56 94 SER A O 1
ATOM 743 N N . LYS A 1 95 ? -27.942 -17.449 -7.226 1.00 34.44 95 LYS A N 1
ATOM 744 C CA . LYS A 1 95 ? -26.824 -17.837 -6.351 1.00 34.44 95 LYS A CA 1
ATOM 745 C C . LYS A 1 95 ? -25.803 -18.662 -7.145 1.00 34.44 95 LYS A C 1
ATOM 747 O O . LYS A 1 95 ? -25.990 -19.859 -7.352 1.00 34.44 95 LYS A O 1
ATOM 752 N N . LYS A 1 96 ? -24.715 -18.036 -7.604 1.00 38.09 96 LYS A N 1
ATOM 753 C CA . LYS A 1 96 ? -23.553 -18.771 -8.124 1.00 38.09 96 LYS A CA 1
ATOM 754 C C . LYS A 1 96 ? -22.811 -19.411 -6.950 1.00 38.09 96 LYS A C 1
ATOM 756 O O . LYS A 1 96 ? -22.486 -18.736 -5.978 1.00 38.09 96 LYS A O 1
ATOM 761 N N . ARG A 1 97 ? -22.579 -20.722 -7.053 1.00 35.88 97 ARG A N 1
ATOM 762 C CA . ARG A 1 97 ? -21.866 -21.549 -6.069 1.00 35.88 97 ARG A CA 1
ATOM 763 C C . ARG A 1 97 ? -20.482 -20.957 -5.796 1.00 35.88 97 ARG A C 1
ATOM 765 O O . ARG A 1 97 ? -19.680 -20.800 -6.715 1.00 35.88 97 ARG A O 1
ATOM 772 N N . GLN A 1 98 ? -20.233 -20.616 -4.538 1.00 34.00 98 GLN A N 1
ATOM 773 C CA . GLN A 1 98 ? -18.994 -20.014 -4.067 1.00 34.00 98 GLN A CA 1
ATOM 774 C C . GLN A 1 98 ? -17.950 -21.126 -3.929 1.00 34.00 98 GLN A C 1
ATOM 776 O O . GLN A 1 98 ? -18.034 -21.967 -3.043 1.00 34.00 98 GLN A O 1
ATOM 781 N N . TRP A 1 99 ? -17.010 -21.185 -4.871 1.00 32.16 99 TRP A N 1
ATOM 782 C CA . TRP A 1 99 ? -15.817 -22.010 -4.714 1.00 32.16 99 TRP A CA 1
ATOM 783 C C . TRP A 1 99 ? -14.946 -21.347 -3.646 1.00 32.16 99 TRP A C 1
ATOM 785 O O . TRP A 1 99 ? -14.702 -20.141 -3.736 1.00 32.16 99 TRP A O 1
ATOM 795 N N . ASN A 1 100 ? -14.501 -22.121 -2.654 1.00 40.47 100 ASN A N 1
ATOM 796 C CA . ASN A 1 100 ? -13.598 -21.692 -1.585 1.00 40.47 100 ASN A CA 1
ATOM 797 C C . ASN A 1 100 ? -12.247 -21.254 -2.175 1.00 40.47 100 ASN A C 1
ATOM 799 O O . ASN A 1 100 ? -11.276 -22.004 -2.185 1.00 40.47 100 ASN A O 1
ATOM 803 N N . LYS A 1 101 ? -12.183 -20.032 -2.708 1.00 43.19 101 LYS A N 1
ATOM 804 C CA . LYS A 1 101 ? -10.927 -19.334 -2.961 1.00 43.19 101 LYS A CA 1
ATOM 805 C C . LYS A 1 101 ? -10.477 -18.777 -1.624 1.00 43.19 101 LYS A C 1
ATOM 807 O O . LYS A 1 101 ? -11.219 -18.013 -1.016 1.00 43.19 101 LYS A O 1
ATOM 812 N N . GLN A 1 102 ? -9.270 -19.136 -1.197 1.00 45.12 102 GLN A N 1
ATOM 813 C CA . GLN A 1 102 ? -8.511 -18.341 -0.236 1.00 45.12 102 GLN A CA 1
ATOM 814 C C . GLN A 1 102 ? -8.512 -16.898 -0.764 1.00 45.12 102 GLN A C 1
ATOM 816 O O . GLN A 1 102 ? -7.846 -16.587 -1.752 1.00 45.12 102 GLN A O 1
ATOM 821 N N . GLN A 1 103 ? -9.396 -16.058 -0.227 1.00 50.56 103 GLN A N 1
ATOM 822 C CA . GLN A 1 103 ? -9.558 -14.686 -0.684 1.00 50.56 103 GLN A CA 1
ATOM 823 C C . GLN A 1 103 ? -8.388 -13.891 -0.115 1.00 50.56 103 GLN A C 1
ATOM 825 O O . GLN A 1 103 ? -8.326 -13.643 1.083 1.00 50.56 103 GLN A O 1
ATOM 830 N N . SER A 1 104 ? -7.445 -13.514 -0.980 1.00 57.50 104 SER A N 1
ATOM 831 C CA . SER A 1 104 ? -6.511 -12.433 -0.666 1.00 57.50 104 SER A CA 1
ATOM 832 C C . SER A 1 104 ? -7.340 -11.175 -0.431 1.00 57.50 104 SER A C 1
ATOM 834 O O . SER A 1 104 ? -8.085 -10.779 -1.324 1.00 57.50 104 SER A O 1
ATOM 836 N N . TYR A 1 105 ? -7.235 -10.562 0.746 1.00 75.25 105 TYR A N 1
ATOM 837 C CA . TYR A 1 105 ? -7.887 -9.279 1.047 1.00 75.25 105 TYR A CA 1
ATOM 838 C C . TYR A 1 105 ? -7.083 -8.079 0.526 1.00 75.25 105 TYR A C 1
ATOM 840 O O . TYR A 1 105 ? -7.610 -6.974 0.445 1.00 75.25 105 TYR A O 1
ATOM 848 N N . LEU A 1 106 ? -5.832 -8.316 0.121 1.00 88.75 106 LEU A N 1
ATOM 849 C CA . LEU A 1 106 ? -4.891 -7.286 -0.304 1.00 88.75 106 LEU A CA 1
ATOM 850 C C . LEU A 1 106 ? -4.886 -7.095 -1.820 1.00 88.75 106 LEU A C 1
ATOM 852 O O . LEU A 1 106 ? -5.003 -8.071 -2.576 1.00 88.75 106 LEU A O 1
ATOM 856 N N . MET A 1 107 ? -4.707 -5.845 -2.244 1.00 94.06 107 MET A N 1
ATOM 857 C CA . MET A 1 107 ? -4.278 -5.495 -3.597 1.00 94.06 107 MET A CA 1
ATOM 858 C C . MET A 1 107 ? -2.787 -5.804 -3.730 1.00 94.06 107 MET A C 1
ATOM 860 O O . MET A 1 107 ? -1.992 -5.396 -2.891 1.00 94.06 107 MET A O 1
ATOM 864 N N . LEU A 1 108 ? -2.402 -6.558 -4.757 1.00 93.06 108 LEU A N 1
ATOM 865 C CA . LEU A 1 108 ? -1.027 -7.032 -4.915 1.00 93.06 108 LEU A CA 1
ATOM 866 C C . LEU A 1 108 ? -0.401 -6.454 -6.179 1.00 93.06 108 LEU A C 1
ATOM 868 O O . LEU A 1 108 ? -1.017 -6.465 -7.244 1.00 93.06 108 LEU A O 1
ATOM 872 N N . ALA A 1 109 ? 0.836 -5.993 -6.062 1.00 94.94 109 ALA A N 1
ATOM 873 C CA . ALA A 1 109 ? 1.609 -5.551 -7.208 1.00 94.94 109 ALA A CA 1
ATOM 874 C C . ALA A 1 109 ? 2.089 -6.730 -8.060 1.00 94.94 109 ALA A C 1
ATOM 876 O O . ALA A 1 109 ? 2.320 -7.837 -7.564 1.00 94.94 109 ALA A O 1
ATOM 877 N N . GLU A 1 110 ? 2.265 -6.469 -9.347 1.00 93.94 110 GLU A N 1
ATOM 878 C CA . GLU A 1 110 ? 3.085 -7.300 -10.221 1.00 93.94 110 GLU A CA 1
ATOM 879 C C . GLU A 1 110 ? 4.501 -6.724 -10.283 1.00 93.94 110 GLU A C 1
ATOM 881 O O . GLU A 1 110 ? 4.705 -5.536 -10.048 1.00 93.94 110 GLU A O 1
ATOM 886 N N . TRP A 1 111 ? 5.489 -7.545 -10.643 1.00 94.75 111 TRP A N 1
ATOM 887 C CA . TRP A 1 111 ? 6.793 -7.015 -11.042 1.00 94.75 111 TRP A CA 1
ATOM 888 C C . TRP A 1 111 ? 6.610 -5.968 -12.139 1.00 94.75 111 TRP A C 1
ATOM 890 O O . TRP A 1 111 ? 5.813 -6.177 -13.053 1.00 94.75 111 TRP A O 1
ATOM 900 N N . PHE A 1 112 ? 7.318 -4.849 -12.052 1.00 93.75 112 PHE A N 1
ATOM 901 C CA . PHE A 1 112 ? 7.277 -3.834 -13.098 1.00 93.75 112 PHE A CA 1
ATOM 902 C C . PHE A 1 112 ? 8.084 -4.339 -14.305 1.00 93.75 112 PHE A C 1
ATOM 904 O O . PHE A 1 112 ? 9.287 -4.554 -14.187 1.00 93.75 112 PHE A O 1
ATOM 911 N N . LEU A 1 113 ? 7.411 -4.633 -15.428 1.00 91.06 113 LEU A N 1
ATOM 912 C CA . LEU A 1 113 ? 8.027 -5.242 -16.624 1.00 91.06 113 LEU A CA 1
ATOM 913 C C . LEU A 1 113 ? 7.964 -4.350 -17.865 1.00 91.06 113 LEU A C 1
ATOM 915 O O . LEU A 1 113 ? 8.583 -4.674 -18.877 1.00 91.06 113 LEU A O 1
ATOM 919 N N . PHE A 1 114 ? 7.229 -3.240 -17.819 1.00 91.88 114 PHE A N 1
ATOM 920 C CA . PHE A 1 114 ? 7.226 -2.239 -18.881 1.00 91.88 114 PHE A CA 1
ATOM 921 C C . PHE A 1 114 ? 7.007 -0.839 -18.296 1.00 91.88 114 PHE A C 1
ATOM 923 O O . PHE A 1 114 ? 6.320 -0.690 -17.288 1.00 91.88 114 PHE A O 1
ATOM 930 N N . MET A 1 115 ? 7.553 0.181 -18.960 1.00 93.06 115 MET A N 1
ATOM 931 C CA . MET A 1 115 ? 7.370 1.587 -18.593 1.00 93.06 115 MET A CA 1
ATOM 932 C C . MET A 1 115 ? 6.207 2.190 -19.400 1.00 93.06 115 MET A C 1
ATOM 934 O O . MET A 1 115 ? 6.302 2.256 -20.629 1.00 93.06 115 MET A O 1
ATOM 938 N N . PRO A 1 116 ? 5.107 2.641 -18.770 1.00 94.19 116 PRO A N 1
ATOM 939 C CA . PRO A 1 116 ? 4.050 3.372 -19.467 1.00 94.19 116 PRO A CA 1
ATOM 940 C C . PRO A 1 116 ? 4.530 4.741 -19.972 1.00 94.19 116 PRO A C 1
ATOM 942 O O . PRO A 1 116 ? 5.264 5.438 -19.281 1.00 94.19 116 PRO A O 1
ATOM 945 N N . SER A 1 117 ? 4.033 5.194 -21.127 1.00 90.12 117 SER A N 1
ATOM 946 C CA . SER A 1 117 ? 4.396 6.505 -21.704 1.00 90.12 117 SER A CA 1
ATOM 947 C C . SER A 1 117 ? 4.065 7.699 -20.805 1.00 90.12 117 SER A C 1
ATOM 949 O O . SER A 1 117 ? 4.717 8.732 -20.881 1.00 90.12 117 SER A O 1
ATOM 951 N N . ASN A 1 118 ? 3.040 7.566 -19.963 1.00 92.81 118 ASN A N 1
ATOM 952 C CA . ASN A 1 118 ? 2.548 8.626 -19.085 1.00 92.81 118 ASN A CA 1
ATOM 953 C C . ASN A 1 118 ? 2.987 8.406 -17.630 1.00 92.81 118 ASN A C 1
ATOM 955 O O . ASN A 1 118 ? 2.372 8.955 -16.719 1.00 92.81 118 ASN A O 1
ATOM 959 N N . PHE A 1 119 ? 4.016 7.584 -17.404 1.00 96.25 119 PHE A N 1
ATOM 960 C CA . PHE A 1 119 ? 4.465 7.195 -16.070 1.00 96.25 119 PHE A CA 1
ATOM 961 C C . PHE A 1 119 ? 4.715 8.403 -15.160 1.00 96.25 119 PHE A C 1
ATOM 963 O O . PHE A 1 119 ? 4.105 8.495 -14.102 1.00 96.25 119 PHE A O 1
ATOM 970 N N . GLU A 1 120 ? 5.499 9.380 -15.615 1.00 95.75 120 GLU A N 1
ATOM 971 C CA . GLU A 1 120 ? 5.880 10.547 -14.806 1.00 95.75 120 GLU A CA 1
ATOM 972 C C . GLU A 1 120 ? 4.690 11.372 -14.293 1.00 95.75 120 GLU A C 1
ATOM 974 O O . GLU A 1 120 ? 4.763 11.984 -13.232 1.00 95.75 120 GLU A O 1
ATOM 979 N N . THR A 1 121 ? 3.579 11.376 -15.035 1.00 96.19 121 THR A N 1
ATOM 980 C CA . THR A 1 121 ? 2.407 12.219 -14.738 1.00 96.19 121 THR A CA 1
ATOM 981 C C . THR A 1 121 ? 1.257 11.456 -14.093 1.00 96.19 121 THR A C 1
ATOM 983 O O . THR A 1 121 ? 0.482 12.039 -13.338 1.00 96.19 121 THR A O 1
ATOM 986 N N . GLU A 1 122 ? 1.106 10.164 -14.397 1.00 96.56 122 GLU A N 1
ATOM 987 C CA . GLU A 1 122 ? -0.019 9.356 -13.924 1.00 96.56 122 GLU A CA 1
ATOM 988 C C . GLU A 1 122 ? 0.356 8.411 -12.776 1.00 96.56 122 GLU A C 1
ATOM 990 O O . GLU A 1 122 ? -0.554 7.814 -12.200 1.00 96.56 122 GLU A O 1
ATOM 995 N N . TYR A 1 123 ? 1.639 8.254 -12.428 1.00 98.19 123 TYR A N 1
ATOM 996 C CA . TYR A 1 123 ? 2.075 7.372 -11.343 1.00 98.19 123 TYR A CA 1
ATOM 997 C C . TYR A 1 123 ? 2.511 8.118 -10.084 1.00 98.19 123 TYR A C 1
ATOM 999 O O . TYR A 1 123 ? 3.026 9.234 -10.115 1.00 98.19 123 TYR A O 1
ATOM 1007 N N . LEU A 1 124 ? 2.304 7.435 -8.964 1.00 98.50 124 LEU A N 1
ATOM 1008 C CA . LEU A 1 124 ? 2.852 7.764 -7.658 1.00 98.50 124 LEU A CA 1
ATOM 1009 C C . LEU A 1 124 ? 3.644 6.559 -7.154 1.00 98.50 124 LEU A C 1
ATOM 1011 O O . LEU A 1 124 ? 3.268 5.418 -7.444 1.00 98.50 124 LEU A O 1
ATOM 1015 N N . PHE A 1 125 ? 4.675 6.779 -6.345 1.00 98.44 125 PHE A N 1
ATOM 1016 C CA . PHE A 1 125 ? 5.412 5.691 -5.710 1.00 98.44 125 PHE A CA 1
ATOM 1017 C C . PHE A 1 125 ? 5.406 5.770 -4.183 1.00 98.44 125 PHE A C 1
ATOM 1019 O O . PHE A 1 125 ? 5.249 6.842 -3.599 1.00 98.44 125 PHE A O 1
ATOM 1026 N N . LYS A 1 126 ? 5.565 4.610 -3.537 1.00 98.44 126 LYS A N 1
ATOM 1027 C CA . LYS A 1 126 ? 5.713 4.466 -2.083 1.00 98.44 126 LYS A CA 1
ATOM 1028 C C . LYS A 1 126 ? 6.878 3.542 -1.743 1.00 98.44 126 LYS A C 1
ATOM 1030 O O . LYS A 1 126 ? 7.023 2.467 -2.332 1.00 98.44 126 LYS A O 1
ATOM 1035 N N . PHE A 1 127 ? 7.668 3.939 -0.750 1.00 98.00 127 PHE A N 1
ATOM 1036 C CA . PHE A 1 127 ? 8.715 3.104 -0.168 1.00 98.00 127 PHE A CA 1
ATOM 1037 C C . PHE A 1 127 ? 8.120 1.985 0.686 1.00 98.00 127 PHE A C 1
ATOM 1039 O O . PHE A 1 127 ? 7.276 2.237 1.541 1.00 98.00 127 PHE A O 1
ATOM 1046 N N . CYS A 1 128 ? 8.578 0.752 0.481 1.00 96.81 128 CYS A N 1
ATOM 1047 C CA . CYS A 1 128 ? 8.123 -0.400 1.253 1.00 96.81 128 CYS A CA 1
ATOM 1048 C C . CYS A 1 128 ? 9.252 -0.904 2.154 1.00 96.81 128 CYS A C 1
ATOM 1050 O O . CYS A 1 128 ? 10.278 -1.353 1.635 1.00 96.81 128 CYS A O 1
ATOM 1052 N N . PRO A 1 129 ? 9.095 -0.834 3.486 1.00 95.50 129 PRO A N 1
ATOM 1053 C CA . PRO A 1 129 ? 10.108 -1.324 4.410 1.00 95.50 129 PRO A CA 1
ATOM 1054 C C . PRO A 1 129 ? 10.179 -2.851 4.399 1.00 95.50 129 PRO A C 1
ATOM 1056 O O . PRO A 1 129 ? 9.206 -3.521 4.044 1.00 95.50 129 PRO A O 1
ATOM 1059 N N . LYS A 1 130 ? 11.303 -3.411 4.858 1.00 91.50 130 LYS A N 1
ATOM 1060 C CA . LYS A 1 130 ? 11.403 -4.850 5.144 1.00 91.50 130 LYS A CA 1
ATOM 1061 C C . LYS A 1 130 ? 10.477 -5.234 6.291 1.00 91.50 130 LYS A C 1
ATOM 1063 O O . LYS A 1 130 ? 10.727 -4.918 7.448 1.00 91.50 130 LYS A O 1
ATOM 1068 N N . GLY A 1 131 ? 9.403 -5.943 5.961 1.00 91.94 131 GLY A N 1
ATOM 1069 C CA . GLY A 1 131 ? 8.401 -6.382 6.922 1.00 91.94 131 GLY A CA 1
ATOM 1070 C C . GLY A 1 131 ? 7.385 -7.337 6.314 1.00 91.94 131 GLY A C 1
ATOM 1071 O O . GLY A 1 131 ? 7.524 -7.804 5.184 1.00 91.94 131 GLY A O 1
ATOM 1072 N N . ARG A 1 132 ? 6.334 -7.647 7.075 1.00 91.88 132 ARG A N 1
ATOM 1073 C CA . ARG A 1 132 ? 5.279 -8.567 6.637 1.00 91.88 132 ARG A CA 1
ATOM 1074 C C . ARG A 1 132 ? 4.095 -7.787 6.078 1.00 91.88 132 ARG A C 1
ATOM 1076 O O . ARG A 1 132 ? 3.483 -7.010 6.801 1.00 91.88 132 ARG A O 1
ATOM 1083 N N . HIS A 1 133 ? 3.728 -8.030 4.820 1.00 93.50 133 HIS A N 1
ATOM 1084 C CA . HIS A 1 133 ? 2.518 -7.447 4.226 1.00 93.50 133 HIS A CA 1
ATOM 1085 C C . HIS A 1 133 ? 1.263 -8.038 4.880 1.00 93.50 133 HIS A C 1
ATOM 1087 O O . HIS A 1 133 ? 1.036 -9.256 4.835 1.00 93.50 133 HIS A O 1
ATOM 1093 N N . VAL A 1 134 ? 0.479 -7.178 5.526 1.00 94.81 134 VAL A N 1
ATOM 1094 C CA . VAL A 1 134 ? -0.689 -7.541 6.326 1.00 94.81 134 VAL A CA 1
ATOM 1095 C C . VAL A 1 134 ? -1.879 -6.642 6.019 1.00 94.81 134 VAL A C 1
ATOM 1097 O O . VAL A 1 134 ? -1.756 -5.502 5.582 1.00 94.81 134 VAL A O 1
ATOM 1100 N N . TYR A 1 135 ? -3.056 -7.174 6.304 1.00 94.06 135 TYR A N 1
ATOM 1101 C CA . TYR A 1 135 ? -4.320 -6.467 6.244 1.00 94.06 135 TYR A CA 1
ATOM 1102 C C . TYR A 1 135 ? -4.845 -6.280 7.666 1.00 94.06 135 TYR A C 1
ATOM 1104 O O . TYR A 1 135 ? -5.041 -7.265 8.376 1.00 94.06 135 TYR A O 1
ATOM 1112 N N . VAL A 1 136 ? -5.048 -5.038 8.102 1.00 96.75 136 VAL A N 1
ATOM 1113 C CA . VAL A 1 136 ? -5.440 -4.722 9.485 1.00 96.75 136 VAL A CA 1
ATOM 1114 C C . VAL A 1 136 ? -6.893 -4.271 9.520 1.00 96.75 136 VAL A C 1
ATOM 1116 O O . VAL A 1 136 ? -7.269 -3.355 8.792 1.00 96.75 136 VAL A O 1
ATOM 1119 N N . THR A 1 137 ? -7.708 -4.873 10.389 1.00 96.94 137 THR A N 1
ATOM 1120 C CA . THR A 1 137 ? -9.112 -4.485 10.592 1.00 96.94 137 THR A CA 1
ATOM 1121 C C . THR A 1 137 ? -9.379 -4.158 12.053 1.00 96.94 137 THR A C 1
ATOM 1123 O O . THR A 1 137 ? -9.207 -5.024 12.907 1.00 96.94 137 THR A O 1
ATOM 1126 N N . ALA A 1 138 ? -9.862 -2.955 12.337 1.00 97.19 138 ALA A N 1
ATOM 1127 C CA . ALA A 1 138 ? -10.312 -2.541 13.659 1.00 97.19 138 ALA A CA 1
ATOM 1128 C C . ALA A 1 138 ? -11.841 -2.434 13.673 1.00 97.19 138 ALA A C 1
ATOM 1130 O O . ALA A 1 138 ? -12.412 -1.621 12.946 1.00 97.19 138 ALA A O 1
ATOM 1131 N N . ALA A 1 139 ? -12.508 -3.265 14.470 1.00 95.75 139 ALA A N 1
ATOM 1132 C CA . ALA A 1 139 ? -13.961 -3.280 14.591 1.00 95.75 139 ALA A CA 1
ATOM 1133 C C . ALA A 1 139 ? -14.396 -3.927 15.908 1.00 95.75 139 ALA A C 1
ATOM 1135 O O . ALA A 1 139 ? -13.773 -4.874 16.386 1.00 95.75 139 ALA A O 1
ATOM 1136 N N . LYS A 1 140 ? -15.531 -3.476 16.458 1.00 94.69 140 LYS A N 1
ATOM 1137 C CA . LYS A 1 140 ? -16.150 -4.058 17.665 1.00 94.69 140 LYS A CA 1
ATOM 1138 C C . LYS A 1 140 ? -15.221 -4.083 18.885 1.00 94.69 140 LYS A C 1
ATOM 1140 O O . LYS A 1 140 ? -15.356 -4.951 19.741 1.00 94.69 140 LYS A O 1
ATOM 1145 N N . GLY A 1 141 ? -14.308 -3.121 18.981 1.00 94.38 141 GLY A N 1
ATOM 1146 C CA . GLY A 1 141 ? -13.426 -2.969 20.130 1.00 94.38 141 GLY A CA 1
ATOM 1147 C C . GLY A 1 141 ? -12.131 -3.762 20.072 1.00 94.38 141 GLY A C 1
ATOM 1148 O O . GLY A 1 141 ? -11.462 -3.847 21.092 1.00 94.38 141 GLY A O 1
ATOM 1149 N N . GLN A 1 142 ? -11.786 -4.336 18.923 1.00 94.19 142 GLN A N 1
ATOM 1150 C CA . GLN A 1 142 ? -10.548 -5.083 18.729 1.00 94.19 142 GLN A CA 1
ATOM 1151 C C . GLN A 1 142 ? -9.981 -4.823 17.336 1.00 94.19 142 GLN A C 1
ATOM 1153 O O . GLN A 1 142 ? -10.707 -4.455 16.409 1.00 94.19 142 GLN A O 1
ATOM 1158 N N . THR A 1 143 ? -8.687 -5.063 17.193 1.00 95.94 143 THR A N 1
ATOM 1159 C CA . THR A 1 143 ? -7.948 -4.941 15.944 1.00 95.94 143 THR A CA 1
ATOM 1160 C C . THR A 1 143 ? -7.301 -6.268 15.602 1.00 95.94 143 THR A C 1
ATOM 1162 O O . THR A 1 143 ? -6.459 -6.774 16.341 1.00 95.94 143 THR A O 1
ATOM 1165 N N . ASN A 1 144 ? -7.688 -6.812 14.455 1.00 94.19 144 ASN A N 1
ATOM 1166 C CA . ASN A 1 144 ? -7.190 -8.072 13.931 1.00 94.19 144 ASN A CA 1
ATOM 1167 C C . ASN A 1 144 ? -6.214 -7.804 12.788 1.00 94.19 144 ASN A C 1
ATOM 1169 O O . ASN A 1 144 ? -6.467 -6.965 11.919 1.00 94.19 144 ASN A O 1
ATOM 1173 N N . VAL A 1 145 ? -5.116 -8.548 12.776 1.00 94.62 145 VAL A N 1
ATOM 1174 C CA . VAL A 1 145 ? -4.065 -8.461 11.763 1.00 94.62 145 VAL A CA 1
ATOM 1175 C C . VAL A 1 145 ? -4.089 -9.741 10.952 1.00 94.62 145 VAL A C 1
ATOM 1177 O O . VAL A 1 145 ? -3.864 -10.819 11.493 1.00 94.62 145 VAL A O 1
ATOM 1180 N N . TYR A 1 146 ? -4.329 -9.637 9.652 1.00 92.06 146 TYR A N 1
ATOM 1181 C CA . TYR A 1 146 ? -4.409 -10.779 8.752 1.00 92.06 146 TYR A CA 1
ATOM 1182 C C . TYR A 1 146 ? -3.209 -10.834 7.814 1.00 92.06 146 TYR A C 1
ATOM 1184 O O . TYR A 1 146 ? -2.755 -9.823 7.284 1.00 92.06 146 TYR A O 1
ATOM 1192 N N . SER A 1 147 ? -2.706 -12.037 7.561 1.00 88.44 147 SER A N 1
ATOM 1193 C CA . SER A 1 147 ? -1.714 -12.278 6.521 1.00 88.44 147 SER A CA 1
ATOM 1194 C C . SER A 1 147 ? -2.323 -12.113 5.124 1.00 88.44 147 SER A C 1
ATOM 1196 O O . SER A 1 147 ? -3.541 -12.160 4.937 1.00 88.44 147 SER A O 1
ATOM 1198 N N . ARG A 1 148 ? -1.465 -12.072 4.098 1.00 82.94 148 ARG A N 1
ATOM 1199 C CA . ARG A 1 148 ? -1.881 -12.156 2.687 1.00 82.94 148 ARG A CA 1
ATOM 1200 C C . ARG A 1 148 ? -2.773 -13.365 2.364 1.00 82.94 148 ARG A C 1
ATOM 1202 O O . ARG A 1 148 ? -3.586 -13.294 1.448 1.00 82.94 148 ARG A O 1
ATOM 1209 N N . THR A 1 149 ? -2.632 -14.476 3.092 1.00 79.38 149 THR A N 1
ATOM 1210 C CA . THR A 1 149 ? -3.450 -15.687 2.896 1.00 79.38 149 THR A CA 1
ATOM 1211 C C . THR A 1 149 ? -4.769 -15.662 3.675 1.00 79.38 149 THR A C 1
ATOM 1213 O O . THR A 1 149 ? -5.551 -16.603 3.558 1.00 79.38 149 THR A O 1
ATOM 1216 N N . GLY A 1 150 ? -5.026 -14.601 4.448 1.00 81.25 150 GLY A N 1
ATOM 1217 C CA . GLY A 1 150 ? -6.216 -14.444 5.286 1.00 81.25 150 GLY A CA 1
ATOM 1218 C C . GLY A 1 150 ? -6.095 -15.069 6.679 1.00 81.25 150 GLY A C 1
ATOM 1219 O O . GLY A 1 150 ? -7.088 -15.118 7.400 1.00 81.25 150 GLY A O 1
ATOM 1220 N N . LEU A 1 151 ? -4.908 -15.545 7.073 1.00 83.75 151 LEU A N 1
ATOM 1221 C CA . LEU A 1 151 ? -4.673 -16.070 8.421 1.00 83.75 151 LEU A CA 1
ATOM 1222 C C . LEU A 1 151 ? -4.636 -14.920 9.432 1.00 83.75 151 LEU A C 1
ATOM 1224 O O . LEU A 1 151 ? -3.892 -13.967 9.212 1.00 83.75 151 LEU A O 1
ATOM 1228 N N . CYS A 1 152 ? -5.386 -15.017 10.532 1.00 87.94 152 CYS A N 1
ATOM 1229 C CA . CYS A 1 152 ? -5.297 -14.054 11.630 1.00 87.94 152 CYS A CA 1
ATOM 1230 C C . CYS A 1 152 ? -3.976 -14.263 12.379 1.00 87.94 152 CYS A C 1
ATOM 1232 O O . CYS A 1 152 ? -3.780 -15.282 13.027 1.00 87.94 152 CYS A O 1
ATOM 1234 N N . LEU A 1 153 ? -3.054 -13.316 12.254 1.00 87.50 153 LEU A N 1
ATOM 1235 C CA . LEU A 1 153 ? -1.735 -13.369 12.877 1.00 87.50 153 LEU A CA 1
ATOM 1236 C C . LEU A 1 153 ? -1.767 -12.877 14.318 1.00 87.50 153 LEU A C 1
ATOM 1238 O O . LEU A 1 153 ? -1.039 -13.396 15.156 1.00 87.50 153 LEU A O 1
ATOM 1242 N N . ALA A 1 154 ? -2.578 -11.857 14.592 1.00 89.38 154 ALA A N 1
ATOM 1243 C CA . ALA A 1 154 ? -2.673 -11.261 15.912 1.00 89.38 154 ALA A CA 1
ATOM 1244 C C . ALA A 1 154 ? -4.022 -10.572 16.115 1.00 89.38 154 ALA A C 1
ATOM 1246 O O . ALA A 1 154 ? -4.594 -10.023 15.171 1.00 89.38 154 ALA A O 1
ATOM 1247 N N . THR A 1 155 ? -4.477 -10.557 17.365 1.00 91.44 155 THR A N 1
ATOM 1248 C CA . THR A 1 155 ? -5.594 -9.730 17.833 1.00 91.44 155 THR A CA 1
ATOM 1249 C C . THR A 1 155 ? -5.096 -8.834 18.958 1.00 91.44 155 THR A C 1
ATOM 1251 O O . THR A 1 155 ? -4.447 -9.304 19.892 1.00 91.44 155 THR A O 1
ATOM 1254 N N . MET A 1 156 ? -5.370 -7.537 18.867 1.00 91.62 156 MET A N 1
ATOM 1255 C CA . MET A 1 156 ? -4.877 -6.533 19.809 1.00 91.62 156 MET A CA 1
ATOM 1256 C C . MET A 1 156 ? -5.857 -5.374 19.967 1.00 91.62 156 MET A C 1
ATOM 1258 O O . MET A 1 156 ? -6.782 -5.216 19.176 1.00 91.62 156 MET A O 1
ATOM 1262 N N . LEU A 1 157 ? -5.646 -4.547 20.987 1.00 93.06 157 LEU A N 1
ATOM 1263 C CA . LEU A 1 157 ? -6.367 -3.288 21.149 1.00 93.06 157 LEU A CA 1
ATOM 1264 C C . LEU A 1 157 ? -5.537 -2.158 20.538 1.00 93.06 157 LEU A C 1
ATOM 1266 O O . LEU A 1 157 ? -4.327 -2.100 20.743 1.00 93.06 157 LEU A O 1
ATOM 1270 N N . THR A 1 158 ? -6.180 -1.259 19.796 1.00 95.38 158 THR A N 1
ATOM 1271 C CA . THR A 1 158 ? -5.514 -0.096 19.179 1.00 95.38 158 THR A CA 1
ATOM 1272 C C . THR A 1 158 ? -6.390 1.146 19.260 1.00 95.38 158 THR A C 1
ATOM 1274 O O . THR A 1 158 ? -7.597 1.041 19.489 1.00 95.38 158 THR A O 1
ATOM 1277 N N . ARG A 1 159 ? -5.804 2.316 18.995 1.00 95.50 159 ARG A N 1
ATOM 1278 C CA . ARG A 1 159 ? -6.529 3.595 18.933 1.00 95.50 159 ARG A CA 1
ATOM 1279 C C . ARG A 1 159 ? -7.247 3.855 17.613 1.00 95.50 159 ARG A C 1
ATOM 1281 O O . ARG A 1 159 ? -8.024 4.805 17.537 1.00 95.50 159 ARG A O 1
ATOM 1288 N N . LEU A 1 160 ? -7.067 2.997 16.603 1.00 97.06 160 LEU A N 1
ATOM 1289 C CA . LEU A 1 160 ? -7.840 3.088 15.365 1.00 97.06 160 LEU A CA 1
ATOM 1290 C C . LEU A 1 160 ? -9.346 3.102 15.672 1.00 97.06 160 LEU A C 1
ATOM 1292 O O . LEU A 1 160 ? -9.790 2.368 16.562 1.00 97.06 160 LEU A O 1
ATOM 1296 N N . PRO A 1 161 ? -10.170 3.874 14.942 1.00 96.88 161 PRO A N 1
ATOM 1297 C CA . PRO A 1 161 ? -11.617 3.854 15.131 1.00 96.88 161 PRO A CA 1
ATOM 1298 C C . PRO A 1 161 ? -12.180 2.433 14.987 1.00 96.88 161 PRO A C 1
ATOM 1300 O O . PRO A 1 161 ? -11.999 1.798 13.950 1.00 96.88 161 PRO A O 1
ATOM 1303 N N . GLY A 1 162 ? -12.844 1.936 16.034 1.00 95.12 162 GLY A N 1
ATOM 1304 C CA . GLY A 1 162 ? -13.310 0.547 16.142 1.00 95.12 162 GLY A CA 1
ATOM 1305 C C . GLY A 1 162 ? -12.367 -0.408 16.892 1.00 95.12 162 GLY A C 1
ATOM 1306 O O . GLY A 1 162 ? -12.789 -1.509 17.230 1.00 95.12 162 GLY A O 1
ATOM 1307 N N . GLY A 1 163 ? -11.131 0.003 17.197 1.00 94.12 163 GLY A N 1
ATOM 1308 C CA . GLY A 1 163 ? -10.057 -0.825 17.774 1.00 94.12 163 GLY A CA 1
ATOM 1309 C C . GLY A 1 163 ? -9.988 -0.894 19.304 1.00 94.12 163 GLY A C 1
ATOM 1310 O O . GLY A 1 163 ? -9.143 -1.607 19.841 1.00 94.12 163 GLY A O 1
ATOM 1311 N N . GLY A 1 164 ? -10.865 -0.173 20.007 1.00 92.31 164 GLY A N 1
ATOM 1312 C CA . GLY A 1 164 ? -11.104 -0.326 21.446 1.00 92.31 164 GLY A CA 1
ATOM 1313 C C . GLY A 1 164 ? -10.417 0.696 22.351 1.00 92.31 164 GLY A C 1
ATOM 1314 O O . GLY A 1 164 ? -11.076 1.228 23.242 1.00 92.31 164 GLY A O 1
ATOM 1315 N N . LEU A 1 165 ? -9.140 1.027 22.129 1.00 93.06 165 LEU A N 1
ATOM 1316 C CA . LEU A 1 165 ? -8.438 1.969 23.014 1.00 93.06 165 LEU A CA 1
ATOM 1317 C C . LEU A 1 165 ? -9.009 3.385 22.875 1.00 93.06 165 LEU A C 1
ATOM 1319 O O . LEU A 1 165 ? -9.239 3.865 21.763 1.00 93.06 165 LEU A O 1
ATOM 1323 N N . GLY A 1 166 ? -9.236 4.044 24.016 1.00 89.25 166 GLY A N 1
ATOM 1324 C CA . GLY A 1 166 ? -9.694 5.437 24.088 1.00 89.25 166 GLY A CA 1
ATOM 1325 C C . GLY A 1 166 ? -11.105 5.695 23.540 1.00 89.25 166 GLY A C 1
ATOM 1326 O O . GLY A 1 166 ? -11.462 6.848 23.311 1.00 89.25 166 GLY A O 1
ATOM 1327 N N . GLN A 1 167 ? -11.910 4.653 23.304 1.00 92.06 167 GLN A N 1
ATOM 1328 C CA . GLN A 1 167 ? -13.225 4.767 22.667 1.00 92.06 167 GLN A CA 1
ATOM 1329 C C . GLN A 1 167 ? -14.354 4.312 23.591 1.00 92.06 167 GLN A C 1
ATOM 1331 O O . GLN A 1 167 ? -14.230 3.345 24.337 1.00 92.06 167 GLN A O 1
ATOM 1336 N N . SER A 1 168 ? -15.499 4.992 23.509 1.00 93.44 168 SER A N 1
ATOM 1337 C CA . SER A 1 168 ? -16.731 4.534 24.159 1.00 93.44 168 SER A CA 1
ATOM 1338 C C . SER A 1 168 ? -17.294 3.289 23.465 1.00 93.44 168 SER A C 1
ATOM 1340 O O . SER A 1 168 ? -17.113 3.101 22.259 1.00 93.44 168 SER A O 1
ATOM 1342 N N . SER A 1 169 ? -18.093 2.497 24.189 1.00 91.88 169 SER A N 1
ATOM 1343 C CA . SER A 1 169 ? -18.803 1.336 23.624 1.00 91.88 169 SER A CA 1
ATOM 1344 C C . SER A 1 169 ? -19.595 1.693 22.355 1.00 91.88 169 SER A C 1
ATOM 1346 O O . SER A 1 169 ? -19.547 0.975 21.356 1.00 91.88 169 SER A O 1
ATOM 1348 N N . SER A 1 170 ? -20.249 2.862 22.337 1.00 92.12 170 SER A N 1
ATOM 1349 C CA . SER A 1 170 ? -21.003 3.328 21.166 1.00 92.12 170 SER A CA 1
ATOM 1350 C C . SER A 1 170 ? -20.127 3.538 19.923 1.00 92.12 170 SER A C 1
ATOM 1352 O O . SER A 1 170 ? -20.545 3.212 18.813 1.00 92.12 170 SER A O 1
ATOM 1354 N N . GLN A 1 171 ? -18.904 4.049 20.097 1.00 90.00 171 GLN A N 1
ATOM 1355 C CA . GLN A 1 171 ? -17.951 4.265 19.009 1.00 90.00 171 GLN A CA 1
ATOM 1356 C C . GLN A 1 171 ? -17.380 2.934 18.516 1.00 90.00 171 GLN A C 1
ATOM 1358 O O . GLN A 1 171 ? -17.321 2.717 17.307 1.00 90.00 171 GLN A O 1
ATOM 1363 N N . MET A 1 172 ? -17.049 2.021 19.434 1.00 90.62 172 MET A N 1
ATOM 1364 C CA . MET A 1 172 ? -16.494 0.697 19.119 1.00 90.62 172 MET A CA 1
ATOM 1365 C C . MET A 1 172 ? -17.423 -0.141 18.228 1.00 90.62 172 MET A C 1
ATOM 1367 O O . MET A 1 172 ? -16.948 -0.886 17.375 1.00 90.62 172 MET A O 1
ATOM 1371 N N . HIS A 1 173 ? -18.743 -0.019 18.402 1.00 89.69 173 HIS A N 1
ATOM 1372 C CA . HIS A 1 173 ? -19.729 -0.727 17.577 1.00 89.69 173 HIS A CA 1
ATOM 1373 C C . HIS A 1 173 ? -20.138 0.021 16.304 1.00 89.69 173 HIS A C 1
ATOM 1375 O O . HIS A 1 173 ? -20.694 -0.594 15.395 1.00 89.69 173 HIS A O 1
ATOM 1381 N N . ARG A 1 174 ? -19.891 1.333 16.231 1.00 93.31 174 ARG A N 1
ATOM 1382 C CA . ARG A 1 174 ? -20.241 2.162 15.070 1.00 93.31 174 ARG A CA 1
ATOM 1383 C C . ARG A 1 174 ? -19.148 2.163 14.010 1.00 93.31 174 ARG A C 1
ATOM 1385 O O . ARG A 1 174 ? -19.470 2.188 12.823 1.00 93.31 174 ARG A O 1
ATOM 1392 N N . TYR A 1 175 ? -17.892 2.222 14.440 1.00 95.88 175 TYR A N 1
ATOM 1393 C CA . TYR A 1 175 ? -16.758 2.433 13.554 1.00 95.88 175 TYR A CA 1
ATOM 1394 C C . TYR A 1 175 ? -16.056 1.131 13.195 1.00 95.88 175 TYR A C 1
ATOM 1396 O O . TYR A 1 175 ? -15.781 0.289 14.047 1.00 95.88 175 TYR A O 1
ATOM 1404 N N . GLU A 1 176 ? -15.736 1.026 11.913 1.00 96.12 176 GLU A N 1
ATOM 1405 C CA . GLU A 1 176 ? -14.859 0.022 11.339 1.00 96.12 176 GLU A CA 1
ATOM 1406 C C . GLU A 1 176 ? -13.734 0.725 10.579 1.00 96.12 176 GLU A C 1
ATOM 1408 O O . GLU A 1 176 ? -13.969 1.672 9.821 1.00 96.12 176 GLU A O 1
ATOM 1413 N N . THR A 1 177 ? -12.507 0.266 10.787 1.00 97.94 177 THR A N 1
ATOM 1414 C CA . THR A 1 177 ? -11.323 0.746 10.075 1.00 97.94 177 THR A CA 1
ATOM 1415 C C . THR A 1 177 ? -10.606 -0.429 9.444 1.00 97.94 177 THR A C 1
ATOM 1417 O O . THR A 1 177 ? -10.504 -1.507 10.024 1.00 97.94 177 THR A O 1
ATOM 1420 N N . THR A 1 178 ? -10.117 -0.235 8.230 1.00 97.50 178 THR A N 1
ATOM 1421 C CA . THR A 1 178 ? -9.414 -1.246 7.460 1.00 97.50 178 THR A CA 1
ATOM 1422 C C . THR A 1 178 ? -8.281 -0.602 6.685 1.00 97.50 178 THR A C 1
ATOM 1424 O O . THR A 1 178 ? -8.519 0.297 5.872 1.00 97.50 178 THR A O 1
ATOM 1427 N N . LEU A 1 179 ? -7.072 -1.104 6.912 1.00 98.12 179 LEU A N 1
ATOM 1428 C CA . LEU A 1 179 ? -5.837 -0.567 6.359 1.00 98.12 179 LEU A CA 1
ATOM 1429 C C . LEU A 1 179 ? -5.009 -1.674 5.696 1.00 98.12 179 LEU A C 1
ATOM 1431 O O . LEU A 1 179 ? -4.982 -2.819 6.159 1.00 98.12 179 LEU A O 1
ATOM 1435 N N . ASP A 1 180 ? -4.331 -1.305 4.615 1.00 97.38 180 ASP A N 1
ATOM 1436 C CA . ASP A 1 180 ? -3.297 -2.107 3.963 1.00 97.38 180 ASP A CA 1
ATOM 1437 C C . ASP A 1 180 ? -1.935 -1.674 4.520 1.00 97.38 180 ASP A C 1
ATOM 1439 O O . ASP A 1 180 ? -1.584 -0.497 4.400 1.00 97.38 180 ASP A O 1
ATOM 1443 N N . CYS A 1 181 ? -1.197 -2.577 5.174 1.00 97.38 181 CYS A N 1
ATOM 1444 C CA . CYS A 1 181 ? -0.005 -2.217 5.944 1.00 97.38 181 CYS A CA 1
ATOM 1445 C C . CYS A 1 181 ? 1.171 -3.178 5.729 1.00 97.38 181 CYS A C 1
ATOM 1447 O O . CYS A 1 181 ? 0.997 -4.379 5.528 1.00 97.38 181 CYS A O 1
ATOM 1449 N N . ILE A 1 182 ? 2.390 -2.676 5.923 1.00 96.38 182 ILE A N 1
ATOM 1450 C CA . ILE A 1 182 ? 3.566 -3.501 6.219 1.00 96.38 182 ILE A CA 1
ATOM 1451 C C . ILE A 1 182 ? 3.796 -3.501 7.731 1.00 96.38 182 ILE A C 1
ATOM 1453 O O . ILE A 1 182 ? 3.972 -2.452 8.342 1.00 96.38 182 ILE A O 1
ATOM 1457 N N . MET A 1 183 ? 3.782 -4.681 8.345 1.00 95.06 183 MET A N 1
ATOM 1458 C CA . MET A 1 183 ? 4.049 -4.867 9.769 1.00 95.06 183 MET A CA 1
ATOM 1459 C C . MET A 1 183 ? 5.548 -5.051 10.016 1.00 95.06 183 MET A C 1
ATOM 1461 O O . MET A 1 183 ? 6.158 -5.969 9.458 1.00 95.06 183 MET A O 1
ATOM 1465 N N . LEU A 1 184 ? 6.111 -4.211 10.884 1.00 92.56 184 LEU A N 1
ATOM 1466 C CA . LEU A 1 184 ? 7.462 -4.322 11.430 1.00 92.56 184 LEU A CA 1
ATOM 1467 C C . LEU A 1 184 ? 7.379 -4.825 12.875 1.00 92.56 184 LEU A C 1
ATOM 1469 O O . LEU A 1 184 ? 6.587 -4.318 13.673 1.00 92.56 184 LEU A O 1
ATOM 1473 N N . GLY A 1 185 ? 8.211 -5.810 13.209 1.00 83.44 185 GLY A N 1
ATOM 1474 C CA . GLY A 1 185 ? 8.203 -6.476 14.510 1.00 83.44 185 GLY A CA 1
ATOM 1475 C C . GLY A 1 185 ? 7.440 -7.802 14.531 1.00 83.44 185 GLY A C 1
ATOM 1476 O O . GLY A 1 185 ? 6.755 -8.187 13.579 1.00 83.44 185 GLY A O 1
ATOM 1477 N N . ILE A 1 186 ? 7.591 -8.517 15.646 1.00 72.12 186 ILE A N 1
ATOM 1478 C CA . ILE A 1 186 ? 6.983 -9.828 15.888 1.00 72.12 186 ILE A CA 1
ATOM 1479 C C . ILE A 1 186 ? 5.839 -9.672 16.895 1.00 72.12 186 ILE A C 1
ATOM 1481 O O . ILE A 1 186 ? 6.073 -9.150 17.987 1.00 72.12 186 ILE A O 1
ATOM 1485 N N . PRO A 1 187 ? 4.620 -10.156 16.588 1.00 66.88 187 PRO A N 1
ATOM 1486 C CA . PRO A 1 187 ? 3.558 -10.231 17.581 1.00 66.88 187 PRO A CA 1
ATOM 1487 C C . PRO A 1 187 ? 3.962 -11.101 18.777 1.00 66.88 187 PRO A C 1
ATOM 1489 O O . PRO A 1 187 ? 4.426 -12.227 18.604 1.00 66.88 187 PRO A O 1
ATOM 1492 N N . SER A 1 188 ? 3.757 -10.595 19.996 1.00 61.59 188 SER A N 1
ATOM 1493 C CA . SER A 1 188 ? 3.994 -11.372 21.219 1.00 61.59 188 SER A CA 1
ATOM 1494 C C . SER A 1 188 ? 3.075 -12.600 21.293 1.00 61.59 188 SER A C 1
ATOM 1496 O O . SER A 1 188 ? 1.938 -12.560 20.820 1.00 61.59 188 SER A O 1
ATOM 1498 N N . ALA A 1 189 ? 3.531 -13.673 21.951 1.00 60.06 189 ALA A N 1
ATOM 1499 C CA . ALA A 1 189 ? 2.806 -14.944 22.088 1.00 60.06 189 ALA A CA 1
ATOM 1500 C C . ALA A 1 189 ? 1.407 -14.813 22.727 1.00 60.06 189 ALA A C 1
ATOM 1502 O O . ALA A 1 189 ? 0.553 -15.680 22.532 1.00 60.06 189 ALA A O 1
ATOM 1503 N N . THR A 1 190 ? 1.169 -13.746 23.494 1.00 58.41 190 THR A N 1
ATOM 1504 C CA . THR A 1 190 ? -0.133 -13.418 24.097 1.00 58.41 190 THR A CA 1
ATOM 1505 C C . THR A 1 190 ? -1.127 -12.805 23.109 1.00 58.41 190 THR A C 1
ATOM 1507 O O . THR A 1 190 ? -2.325 -12.835 23.368 1.00 58.41 190 THR A O 1
ATOM 1510 N N . MET A 1 191 ? -0.655 -12.264 21.980 1.00 61.94 191 MET A N 1
ATOM 1511 C CA . MET A 1 191 ? -1.492 -11.650 20.936 1.00 61.94 191 MET A CA 1
ATOM 1512 C C . MET A 1 191 ? -1.881 -12.641 19.832 1.00 61.94 191 MET A C 1
ATOM 1514 O O . MET A 1 191 ? -2.736 -12.345 18.999 1.00 61.94 191 MET A O 1
ATOM 1518 N N . THR A 1 192 ? -1.234 -13.807 19.809 1.00 60.38 192 THR A N 1
ATOM 1519 C CA . THR A 1 192 ? -1.413 -14.864 18.808 1.00 60.38 192 THR A CA 1
ATOM 1520 C C . THR A 1 192 ? -2.351 -15.950 19.331 1.00 60.38 192 THR A C 1
ATOM 1522 O O . THR A 1 192 ? -2.234 -16.350 20.491 1.00 60.38 192 THR A O 1
ATOM 1525 N N . HIS A 1 193 ? -3.233 -16.489 18.487 1.00 57.22 193 HIS A N 1
ATOM 1526 C CA . HIS A 1 193 ? -4.014 -17.675 18.849 1.00 57.22 193 HIS A CA 1
ATOM 1527 C C . HIS A 1 193 ? -3.096 -18.899 19.029 1.00 57.22 193 HIS A C 1
ATOM 1529 O O . HIS A 1 193 ? -2.096 -19.046 18.327 1.00 57.22 193 HIS A O 1
ATOM 1535 N N . GLU A 1 194 ? -3.433 -19.800 19.961 1.00 47.84 194 GLU A N 1
ATOM 1536 C CA . GLU A 1 194 ? -2.592 -20.959 20.325 1.00 47.84 194 GLU A CA 1
ATOM 1537 C C . GLU A 1 194 ? -2.253 -21.880 19.138 1.00 47.84 194 GLU A C 1
ATOM 1539 O O . GLU A 1 194 ? -1.186 -22.492 19.126 1.00 47.84 194 GLU A O 1
ATOM 1544 N N . ALA A 1 195 ? -3.106 -21.920 18.108 1.00 50.50 195 ALA A N 1
ATOM 1545 C CA . ALA A 1 195 ? -2.891 -22.695 16.886 1.00 50.50 195 ALA A CA 1
ATOM 1546 C C . ALA A 1 195 ? -1.830 -22.099 15.930 1.00 50.50 195 ALA A C 1
ATOM 1548 O O . ALA A 1 195 ? -1.307 -22.819 15.079 1.00 50.50 195 ALA A O 1
ATOM 1549 N N . ASP A 1 196 ? -1.475 -20.817 16.081 1.00 51.22 196 ASP A N 1
ATOM 1550 C CA . ASP A 1 196 ? -0.716 -20.049 15.079 1.00 51.22 196 ASP A CA 1
ATOM 1551 C C . ASP A 1 196 ? 0.737 -19.743 15.484 1.00 51.22 196 ASP A C 1
ATOM 1553 O O . ASP A 1 196 ? 1.498 -19.151 14.715 1.00 51.22 196 ASP A O 1
ATOM 1557 N N . ARG A 1 197 ? 1.176 -20.227 16.656 1.00 51.84 197 ARG A N 1
ATOM 1558 C CA . ARG A 1 197 ? 2.530 -20.014 17.215 1.00 51.84 197 ARG A CA 1
ATOM 1559 C C . ARG A 1 197 ? 3.682 -20.574 16.362 1.00 51.84 197 ARG A C 1
ATOM 1561 O O . ARG A 1 197 ? 4.838 -20.293 16.653 1.00 51.84 197 ARG A O 1
ATOM 1568 N N . SER A 1 198 ? 3.396 -21.368 15.326 1.00 50.66 198 SER A N 1
ATOM 1569 C CA . SER A 1 198 ? 4.404 -22.101 14.540 1.00 50.66 198 SER A CA 1
ATOM 1570 C C . SER A 1 198 ? 4.813 -21.456 13.203 1.00 50.66 198 SER A C 1
ATOM 1572 O O . SER A 1 198 ? 5.629 -22.042 12.496 1.00 50.66 198 SER A O 1
ATOM 1574 N N . ILE A 1 199 ? 4.270 -20.280 12.841 1.00 50.72 199 ILE A N 1
ATOM 1575 C CA . ILE A 1 199 ? 4.439 -19.653 11.504 1.00 50.72 199 ILE A CA 1
ATOM 1576 C C . ILE A 1 199 ? 5.018 -18.223 11.590 1.00 50.72 199 ILE A C 1
ATOM 1578 O O . ILE A 1 199 ? 4.627 -17.315 10.843 1.00 50.72 199 ILE A O 1
ATOM 1582 N N . ILE A 1 200 ? 5.924 -17.984 12.537 1.00 51.28 200 ILE A N 1
ATOM 1583 C CA . ILE A 1 200 ? 6.633 -16.705 12.654 1.00 51.28 200 ILE A CA 1
ATOM 1584 C C . ILE A 1 200 ? 8.083 -16.927 12.214 1.00 51.28 200 ILE A C 1
ATOM 1586 O O . ILE A 1 200 ? 8.957 -17.179 13.037 1.00 51.28 200 ILE A O 1
ATOM 1590 N N . ASP A 1 201 ? 8.322 -16.844 10.903 1.00 41.94 201 ASP A N 1
ATOM 1591 C CA . ASP A 1 201 ? 9.667 -16.605 10.371 1.00 41.94 201 ASP A CA 1
ATOM 1592 C C . ASP A 1 201 ? 10.055 -15.163 10.738 1.00 41.94 201 ASP A C 1
ATOM 1594 O O . ASP A 1 201 ? 9.286 -14.226 10.511 1.00 41.94 201 ASP A O 1
ATOM 1598 N N . ALA A 1 202 ? 11.202 -15.013 11.398 1.00 41.88 202 ALA A N 1
ATOM 1599 C CA . ALA A 1 202 ? 11.595 -13.825 12.149 1.00 41.88 202 ALA A CA 1
ATOM 1600 C C . ALA A 1 202 ? 11.841 -12.570 11.282 1.00 41.88 202 ALA A C 1
ATOM 1602 O O . ALA A 1 202 ? 12.707 -12.598 10.407 1.00 41.88 202 ALA A O 1
ATOM 1603 N N . PRO A 1 203 ? 11.197 -11.427 11.598 1.00 48.16 203 PRO A N 1
ATOM 1604 C CA . PRO A 1 203 ? 11.709 -10.093 11.313 1.00 48.16 203 PRO A CA 1
ATOM 1605 C C . PRO A 1 203 ? 12.178 -9.385 12.598 1.00 48.16 203 PRO A C 1
ATOM 1607 O O . PRO A 1 203 ? 11.886 -9.800 13.717 1.00 48.16 203 PRO A O 1
ATOM 1610 N N . VAL A 1 204 ? 12.913 -8.292 12.400 1.00 44.53 204 VAL A N 1
ATOM 1611 C CA . VAL A 1 204 ? 13.556 -7.428 13.403 1.00 44.53 204 VAL A CA 1
ATOM 1612 C C . VAL A 1 204 ? 12.677 -7.181 14.639 1.00 44.53 204 VAL A C 1
ATOM 1614 O O . VAL A 1 204 ? 11.640 -6.523 14.559 1.00 44.53 204 VAL A O 1
ATOM 1617 N N . SER A 1 205 ? 13.108 -7.678 15.801 1.00 41.56 205 SER A N 1
ATOM 1618 C CA . SER A 1 205 ? 12.516 -7.326 17.095 1.00 41.56 205 SER A CA 1
ATOM 1619 C C . SER A 1 205 ? 12.876 -5.883 17.441 1.00 41.56 205 SER A C 1
ATOM 1621 O O . SER A 1 205 ? 14.051 -5.555 17.597 1.00 41.56 205 SER A O 1
ATOM 1623 N N . LEU A 1 206 ? 11.872 -5.016 17.576 1.00 50.75 206 LEU A N 1
ATOM 1624 C CA . LEU A 1 206 ? 12.083 -3.661 18.082 1.00 50.75 206 LEU A CA 1
ATOM 1625 C C . LEU A 1 206 ? 12.450 -3.716 19.577 1.00 50.75 206 LEU A C 1
ATOM 1627 O O . LEU A 1 206 ? 11.873 -4.535 20.299 1.00 50.75 206 LEU A O 1
ATOM 1631 N N . PRO A 1 207 ? 13.346 -2.838 20.071 1.00 45.41 207 PRO A N 1
ATOM 1632 C CA . PRO A 1 207 ? 13.867 -2.883 21.447 1.00 45.41 207 PRO A CA 1
ATOM 1633 C C . PRO A 1 207 ? 12.786 -2.820 22.540 1.00 45.41 207 PRO A C 1
ATOM 1635 O O . PRO A 1 207 ? 13.023 -3.202 23.681 1.00 45.41 207 PRO A O 1
ATOM 1638 N N . ASN A 1 208 ? 11.598 -2.334 22.180 1.00 53.69 208 ASN A N 1
ATOM 1639 C CA . ASN A 1 208 ? 10.496 -2.006 23.074 1.00 53.69 208 ASN A CA 1
ATOM 1640 C C . ASN A 1 208 ? 9.407 -3.097 23.084 1.00 53.69 208 ASN A C 1
ATOM 1642 O O . ASN A 1 208 ? 8.495 -3.031 23.898 1.00 53.69 208 ASN A O 1
ATOM 1646 N N . GLY A 1 209 ? 9.452 -4.058 22.149 1.00 63.19 209 GLY A N 1
ATOM 1647 C CA . GLY A 1 209 ? 8.369 -5.027 21.922 1.00 63.19 209 GLY A CA 1
ATOM 1648 C C . GLY A 1 209 ? 7.136 -4.473 21.190 1.00 63.19 209 GLY A C 1
ATOM 1649 O O . GLY A 1 209 ? 6.173 -5.212 20.990 1.00 63.19 209 GLY A O 1
ATOM 1650 N N . ASN A 1 210 ? 7.161 -3.204 20.768 1.00 79.25 210 ASN A N 1
ATOM 1651 C CA . ASN A 1 210 ? 6.047 -2.560 20.069 1.00 79.25 210 ASN A CA 1
ATOM 1652 C C . ASN A 1 210 ? 6.034 -2.929 18.581 1.00 79.25 210 ASN A C 1
ATOM 1654 O O . ASN A 1 210 ? 7.083 -3.024 17.946 1.00 79.25 210 ASN A O 1
ATOM 1658 N N . ILE A 1 211 ? 4.838 -3.091 18.022 1.00 90.69 211 ILE A N 1
ATOM 1659 C CA . ILE A 1 211 ? 4.607 -3.398 16.609 1.00 90.69 211 ILE A CA 1
ATOM 1660 C C . ILE A 1 211 ? 4.364 -2.091 15.853 1.00 90.69 211 ILE A C 1
ATOM 1662 O O . ILE A 1 211 ? 3.607 -1.235 16.313 1.00 90.69 211 ILE A O 1
ATOM 1666 N N . ILE A 1 212 ? 4.975 -1.940 14.679 1.00 94.31 212 ILE A N 1
ATOM 1667 C CA . ILE A 1 212 ? 4.773 -0.771 13.814 1.00 94.31 212 ILE A CA 1
ATOM 1668 C C . ILE A 1 212 ? 4.045 -1.221 12.558 1.00 94.31 212 ILE A C 1
ATOM 1670 O O . ILE A 1 212 ? 4.505 -2.121 11.858 1.00 94.31 212 ILE A O 1
ATOM 1674 N N . PHE A 1 213 ? 2.925 -0.582 12.250 1.00 97.19 213 PHE A N 1
ATOM 1675 C CA . PHE A 1 213 ? 2.193 -0.785 11.008 1.00 97.19 213 PHE A CA 1
ATOM 1676 C C . PHE A 1 213 ? 2.425 0.398 10.075 1.00 97.19 213 PHE A C 1
ATOM 1678 O O . PHE A 1 213 ? 1.873 1.478 10.266 1.00 97.19 213 PHE A O 1
ATOM 1685 N N . MET A 1 214 ? 3.222 0.164 9.041 1.00 97.69 214 MET A N 1
ATOM 1686 C CA . MET A 1 214 ? 3.502 1.119 7.977 1.00 97.69 214 MET A CA 1
ATOM 1687 C C . MET A 1 214 ? 2.334 1.084 6.988 1.00 97.69 214 MET A C 1
ATOM 1689 O O . MET A 1 214 ? 2.192 0.129 6.224 1.00 97.69 214 MET A O 1
ATOM 1693 N N . VAL A 1 215 ? 1.451 2.075 7.050 1.00 98.31 215 VAL A N 1
ATOM 1694 C CA . VAL A 1 215 ? 0.182 2.115 6.317 1.00 98.31 215 VAL A CA 1
ATOM 1695 C C . VAL A 1 215 ? 0.429 2.515 4.864 1.00 98.31 215 VAL A C 1
ATOM 1697 O O . VAL A 1 215 ? 0.825 3.645 4.574 1.00 98.31 215 VAL A O 1
ATOM 1700 N N . LEU A 1 216 ? 0.177 1.584 3.945 1.00 97.88 216 LEU A N 1
ATOM 1701 C CA . LEU A 1 216 ? 0.348 1.761 2.505 1.00 97.88 216 LEU A CA 1
ATOM 1702 C C . LEU A 1 216 ? -0.891 2.374 1.846 1.00 97.88 216 LEU A C 1
ATOM 1704 O O . LEU A 1 216 ? -0.755 3.311 1.055 1.00 97.88 216 LEU A O 1
ATOM 1708 N N . ASP A 1 217 ? -2.084 1.856 2.155 1.00 97.94 217 ASP A N 1
ATOM 1709 C CA . ASP A 1 217 ? -3.336 2.248 1.493 1.00 97.94 217 ASP A CA 1
ATOM 1710 C C . ASP A 1 217 ? -4.544 2.208 2.453 1.00 97.94 217 ASP A C 1
ATOM 1712 O O . ASP A 1 217 ? -4.564 1.505 3.469 1.00 97.94 217 ASP A O 1
ATOM 1716 N N . LEU A 1 218 ? -5.573 2.979 2.102 1.00 96.62 218 LEU A N 1
ATOM 1717 C CA . LEU A 1 218 ? -6.798 3.193 2.863 1.00 96.62 218 LEU A CA 1
ATOM 1718 C C . LEU A 1 218 ? -7.961 2.413 2.242 1.00 96.62 218 LEU A C 1
ATOM 1720 O O . LEU A 1 218 ? -8.428 2.734 1.150 1.00 96.62 218 LEU A O 1
ATOM 1724 N N . VAL A 1 219 ? -8.499 1.421 2.950 1.00 96.12 219 VAL A N 1
ATOM 1725 C CA . VAL A 1 219 ? -9.613 0.601 2.437 1.00 96.12 219 VAL A CA 1
ATOM 1726 C C . VAL A 1 219 ? -10.947 1.074 3.013 1.00 96.12 219 VAL A C 1
ATOM 1728 O O . VAL A 1 219 ? -11.908 1.329 2.277 1.00 96.12 219 VAL A O 1
ATOM 1731 N N . CYS A 1 220 ? -11.005 1.216 4.336 1.00 96.75 220 CYS A N 1
ATOM 1732 C CA . CYS A 1 220 ? -12.169 1.687 5.079 1.00 96.75 220 CYS A CA 1
ATOM 1733 C C . CYS A 1 220 ? -11.707 2.521 6.274 1.00 96.75 220 CYS A C 1
ATOM 1735 O O . CYS A 1 220 ? -10.748 2.152 6.947 1.00 96.75 220 CYS A O 1
ATOM 1737 N N . PHE A 1 221 ? -12.393 3.618 6.574 1.00 97.62 221 PHE A N 1
ATOM 1738 C CA . PHE A 1 221 ? -12.107 4.409 7.767 1.00 97.62 221 PHE A CA 1
ATOM 1739 C C . PHE A 1 221 ? -13.391 4.978 8.348 1.00 97.62 221 PHE A C 1
ATOM 1741 O O . PHE A 1 221 ? -14.193 5.570 7.620 1.00 97.62 221 PHE A O 1
ATOM 1748 N N . LYS A 1 222 ? -13.607 4.771 9.655 1.00 96.00 222 LYS A N 1
ATOM 1749 C CA . LYS A 1 222 ? -14.856 5.134 10.353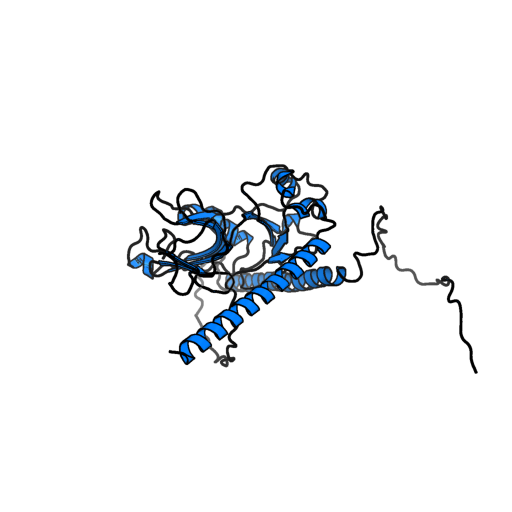 1.00 96.00 222 LYS A CA 1
ATOM 1750 C C . LYS A 1 222 ? -16.108 4.646 9.607 1.00 96.00 222 LYS A C 1
ATOM 1752 O O . LYS A 1 222 ? -17.082 5.382 9.457 1.00 96.00 222 LYS A O 1
ATOM 1757 N N . SER A 1 223 ? -16.063 3.407 9.121 1.00 95.25 223 SER A N 1
ATOM 1758 C CA . SER A 1 223 ? -17.132 2.735 8.363 1.00 95.25 223 SER A CA 1
ATOM 1759 C C . SER A 1 223 ? -17.425 3.333 6.980 1.00 95.25 223 SER A C 1
ATOM 1761 O O . SER A 1 223 ? -18.376 2.922 6.317 1.00 95.25 223 SER A O 1
ATOM 1763 N N . THR A 1 224 ? -16.607 4.281 6.513 1.00 96.12 224 THR A N 1
ATOM 1764 C CA . THR A 1 224 ? -16.667 4.809 5.146 1.00 96.12 224 THR A CA 1
ATOM 1765 C C . THR A 1 224 ? -15.700 4.034 4.262 1.00 96.12 224 THR A C 1
ATOM 1767 O O . THR A 1 224 ? -14.513 3.947 4.566 1.00 96.12 224 THR A O 1
ATOM 1770 N N . SER A 1 225 ? -16.199 3.470 3.161 1.00 95.50 225 SER A N 1
ATOM 1771 C CA . SER A 1 225 ? -15.381 2.704 2.218 1.00 95.50 225 SER A CA 1
ATOM 1772 C C . SER A 1 225 ? -14.730 3.606 1.169 1.00 95.50 225 SER A C 1
ATOM 1774 O O . SER A 1 225 ? -15.416 4.382 0.504 1.00 95.50 225 SER A O 1
ATOM 1776 N N . TYR A 1 226 ? -13.423 3.433 0.965 1.00 96.25 226 TYR A N 1
ATOM 1777 C CA . TYR A 1 226 ? -12.613 4.207 0.015 1.00 96.25 226 TYR A CA 1
ATOM 1778 C C . TYR A 1 226 ? -12.217 3.396 -1.227 1.00 96.25 226 TYR A C 1
ATOM 1780 O O . TYR A 1 226 ? -11.648 3.939 -2.170 1.00 96.25 226 TYR A O 1
ATOM 1788 N N . VAL A 1 227 ? -12.581 2.109 -1.297 1.00 93.12 227 VAL A N 1
ATOM 1789 C CA . VAL A 1 227 ? -12.127 1.179 -2.353 1.00 93.12 227 VAL A CA 1
ATOM 1790 C C . VAL A 1 227 ? -12.489 1.606 -3.775 1.00 93.12 227 VAL A C 1
ATOM 1792 O O . VAL A 1 227 ? -11.841 1.208 -4.739 1.00 93.12 227 VAL A O 1
ATOM 1795 N N . GLN A 1 228 ? -13.545 2.408 -3.925 1.00 91.25 228 GLN A N 1
ATOM 1796 C CA . GLN A 1 228 ? -13.998 2.889 -5.227 1.00 91.25 228 GLN A CA 1
ATOM 1797 C C . GLN A 1 228 ? -13.305 4.174 -5.686 1.00 91.25 228 GLN A C 1
ATOM 1799 O O . GLN A 1 228 ? -13.469 4.529 -6.860 1.00 91.25 228 GLN A O 1
ATOM 1804 N N . LEU A 1 229 ? -12.602 4.862 -4.783 1.00 94.25 229 LEU A N 1
ATOM 1805 C CA . LEU A 1 229 ? -11.798 6.033 -5.105 1.00 94.25 229 LEU A CA 1
ATOM 1806 C C . LEU A 1 229 ? -10.520 5.615 -5.821 1.00 94.25 229 LEU A C 1
ATOM 1808 O O . LEU A 1 229 ? -10.080 4.465 -5.742 1.00 94.25 229 LEU A O 1
ATOM 1812 N N . ARG A 1 230 ? -9.931 6.567 -6.528 1.00 95.50 230 ARG A N 1
ATOM 1813 C CA . ARG A 1 230 ? -8.638 6.426 -7.193 1.00 95.50 230 ARG A CA 1
ATOM 1814 C C . ARG A 1 230 ? -7.516 6.426 -6.161 1.00 95.50 230 ARG A C 1
ATOM 1816 O O . ARG A 1 230 ? -7.683 6.992 -5.088 1.00 95.50 230 ARG A O 1
ATOM 1823 N N . PHE A 1 231 ? -6.380 5.807 -6.467 1.00 97.44 231 PHE A N 1
ATOM 1824 C CA . PHE A 1 231 ? -5.255 5.747 -5.532 1.00 97.44 231 PHE A CA 1
ATOM 1825 C C . PHE A 1 231 ? -4.787 7.137 -5.102 1.00 97.44 231 PHE A C 1
ATOM 1827 O O . PHE A 1 231 ? -4.616 7.358 -3.914 1.00 97.44 231 PHE A O 1
ATOM 1834 N N . HIS A 1 232 ? -4.709 8.093 -6.032 1.00 95.94 232 HIS A N 1
ATOM 1835 C CA . HIS A 1 232 ? -4.370 9.481 -5.703 1.00 95.94 232 HIS A CA 1
ATOM 1836 C C . HIS A 1 232 ? -5.309 10.083 -4.638 1.00 95.94 232 HIS A C 1
ATOM 1838 O O . HIS A 1 232 ? -4.849 10.602 -3.630 1.00 95.94 232 HIS A O 1
ATOM 1844 N N . GLU A 1 233 ? -6.624 9.913 -4.804 1.00 96.62 233 GLU A N 1
ATOM 1845 C CA . GLU A 1 233 ? -7.630 10.390 -3.841 1.00 96.62 233 GLU A CA 1
ATOM 1846 C C . GLU A 1 233 ? -7.516 9.652 -2.498 1.00 96.62 233 GLU A C 1
ATOM 1848 O O . GLU A 1 233 ? -7.708 10.244 -1.440 1.00 96.62 233 GLU A O 1
ATOM 1853 N N . ARG A 1 234 ? -7.201 8.347 -2.513 1.00 97.75 234 ARG A N 1
ATOM 1854 C CA . ARG A 1 234 ? -6.972 7.581 -1.279 1.00 97.75 234 ARG A CA 1
ATOM 1855 C C . ARG A 1 234 ? -5.731 8.070 -0.536 1.00 97.75 234 ARG A C 1
ATOM 1857 O O . ARG A 1 234 ? -5.793 8.147 0.686 1.00 97.75 234 ARG A O 1
ATOM 1864 N N . CYS A 1 235 ? -4.661 8.439 -1.242 1.00 97.81 235 CYS A N 1
ATOM 1865 C CA . CYS A 1 235 ? -3.485 9.066 -0.638 1.00 97.81 235 CYS A CA 1
ATOM 1866 C C . CYS A 1 235 ? -3.838 10.409 0.004 1.00 97.81 235 CYS A C 1
ATOM 1868 O O . CYS A 1 235 ? -3.494 10.607 1.160 1.00 97.81 235 CYS A O 1
ATOM 1870 N N . GLU A 1 236 ? -4.589 11.283 -0.674 1.00 97.00 236 GLU A N 1
ATOM 1871 C CA . GLU A 1 236 ? -5.038 12.556 -0.083 1.00 97.00 236 GLU A CA 1
ATOM 1872 C C . GLU A 1 236 ? -5.857 12.330 1.197 1.00 97.00 236 GLU A C 1
ATOM 1874 O O . GLU A 1 236 ? -5.568 12.918 2.239 1.00 97.00 236 GLU A O 1
ATOM 1879 N N . TRP A 1 237 ? -6.840 11.421 1.164 1.00 98.06 237 TRP A N 1
ATOM 1880 C CA . TRP A 1 237 ? -7.616 11.054 2.354 1.00 98.06 237 TRP A CA 1
ATOM 1881 C C . TRP A 1 237 ? -6.736 10.516 3.483 1.00 98.06 237 TRP A C 1
ATOM 1883 O O . TRP A 1 237 ? -6.889 10.923 4.636 1.00 98.06 237 TRP A O 1
ATOM 1893 N N . LEU A 1 238 ? -5.825 9.602 3.158 1.00 97.06 238 LEU A N 1
ATOM 1894 C CA . LEU A 1 238 ? -4.945 8.962 4.125 1.00 97.06 238 LEU A CA 1
ATOM 1895 C C . LEU A 1 238 ? -3.974 9.968 4.758 1.00 97.06 238 LEU A C 1
ATOM 1897 O O . LEU A 1 238 ? -3.821 9.979 5.975 1.00 97.06 238 LEU A O 1
ATOM 1901 N N . GLU A 1 239 ? -3.346 10.818 3.950 1.00 96.31 239 GLU A N 1
ATOM 1902 C CA . GLU A 1 239 ? -2.236 11.674 4.368 1.00 96.31 239 GLU A CA 1
ATOM 1903 C C . GLU A 1 239 ? -2.675 13.032 4.914 1.00 96.31 239 GLU A C 1
ATOM 1905 O O . GLU A 1 239 ? -2.039 13.519 5.848 1.00 96.31 239 GLU A O 1
ATOM 1910 N N . SER A 1 240 ? -3.731 13.635 4.360 1.00 95.38 240 SER A N 1
ATOM 1911 C CA . SER A 1 240 ? -4.168 14.991 4.722 1.00 95.38 240 SER A CA 1
ATOM 1912 C C . SER A 1 240 ? -5.318 15.016 5.727 1.00 95.38 240 SER A C 1
ATOM 1914 O O . SER A 1 240 ? -5.432 15.974 6.484 1.00 95.38 240 SER A O 1
ATOM 1916 N N . PHE A 1 241 ? -6.178 13.991 5.747 1.00 96.38 241 PHE A N 1
ATOM 1917 C CA . PHE A 1 241 ? -7.402 14.008 6.563 1.00 96.38 241 PHE A CA 1
ATOM 1918 C C . PHE A 1 241 ? -7.395 12.988 7.702 1.00 96.38 241 PHE A C 1
ATOM 1920 O O . PHE A 1 241 ? -7.915 13.272 8.782 1.00 96.38 241 PHE A O 1
ATOM 1927 N N . HIS A 1 242 ? -6.831 11.799 7.475 1.00 97.25 242 HIS A N 1
ATOM 1928 C CA . HIS A 1 242 ? -6.886 10.706 8.453 1.00 97.25 242 HIS A CA 1
ATOM 1929 C C . HIS A 1 242 ? -5.569 10.456 9.186 1.00 97.25 242 HIS A C 1
ATOM 1931 O O . HIS A 1 242 ? -5.601 9.780 10.214 1.00 97.25 242 HIS A O 1
ATOM 1937 N N . ARG A 1 243 ? -4.444 11.018 8.719 1.00 97.50 243 ARG A N 1
ATOM 1938 C CA . ARG A 1 243 ? -3.097 10.788 9.271 1.00 97.50 243 ARG A CA 1
ATOM 1939 C C . ARG A 1 243 ? -3.049 10.958 10.787 1.00 97.50 243 ARG A C 1
ATOM 1941 O O . ARG A 1 243 ? -2.714 10.007 11.478 1.00 97.50 243 ARG A O 1
ATOM 1948 N N . GLU A 1 244 ? -3.488 12.102 11.310 1.00 96.94 244 GLU A N 1
ATOM 1949 C CA . GLU A 1 244 ? -3.451 12.381 12.757 1.00 96.94 244 GLU A CA 1
ATOM 1950 C C . GLU A 1 244 ? -4.224 11.350 13.594 1.00 96.94 244 GLU A C 1
ATOM 1952 O O . GLU A 1 244 ? -3.819 10.999 14.697 1.00 96.94 244 GLU A O 1
ATOM 1957 N N . GLN A 1 245 ? -5.348 10.845 13.077 1.00 95.75 245 GLN A N 1
ATOM 1958 C CA . GLN A 1 245 ? -6.174 9.866 13.788 1.00 95.75 245 GLN A CA 1
ATOM 1959 C C . GLN A 1 245 ? -5.646 8.438 13.644 1.00 95.75 245 GLN A C 1
ATOM 1961 O O . GLN A 1 245 ? -5.877 7.615 14.527 1.00 95.75 245 GLN A O 1
ATOM 1966 N N . ILE A 1 246 ? -4.986 8.130 12.527 1.00 97.31 246 ILE A N 1
ATOM 1967 C CA . ILE A 1 246 ? -4.355 6.832 12.286 1.00 97.31 246 ILE A CA 1
ATOM 1968 C C . ILE A 1 246 ? -3.087 6.708 13.130 1.00 97.31 246 ILE A C 1
ATOM 1970 O O . ILE A 1 246 ? -2.909 5.693 13.792 1.00 97.31 246 ILE A O 1
ATOM 1974 N N . GLU A 1 247 ? -2.253 7.748 13.154 1.00 97.12 247 GLU A N 1
ATOM 1975 C CA . GLU A 1 247 ? -0.963 7.780 13.856 1.00 97.12 247 GLU A CA 1
ATOM 1976 C C . GLU A 1 247 ? -1.092 8.125 15.354 1.00 97.12 247 GLU A C 1
ATOM 1978 O O . GLU A 1 247 ? -0.090 8.231 16.061 1.00 97.12 247 GLU A O 1
ATOM 1983 N N . ALA A 1 248 ? -2.318 8.279 15.870 1.00 94.88 248 ALA A N 1
ATOM 1984 C CA . ALA A 1 248 ? -2.569 8.520 17.287 1.00 94.88 248 ALA A CA 1
ATOM 1985 C C . ALA A 1 248 ? -2.011 7.377 18.158 1.00 94.88 248 ALA A C 1
ATOM 1987 O O . ALA A 1 248 ? -2.394 6.215 18.003 1.00 94.88 248 ALA A O 1
ATOM 1988 N N . TYR A 1 249 ? -1.144 7.724 19.111 1.00 93.31 249 TYR A N 1
ATOM 1989 C CA . TYR A 1 249 ? -0.382 6.771 19.919 1.00 93.31 249 TYR A CA 1
ATOM 1990 C C . TYR A 1 249 ? -0.117 7.310 21.334 1.00 93.31 249 TYR A C 1
ATOM 1992 O O . TYR A 1 249 ? 0.124 8.503 21.516 1.00 93.31 249 TYR A O 1
ATOM 2000 N N . GLU A 1 250 ? -0.105 6.424 22.331 1.00 90.56 250 GLU A N 1
ATOM 2001 C CA . GLU A 1 250 ? 0.428 6.687 23.674 1.00 90.56 250 GLU A CA 1
ATOM 2002 C C . GLU A 1 250 ? 1.566 5.717 24.033 1.00 90.56 250 GLU A C 1
ATOM 2004 O O . GLU A 1 250 ? 1.579 4.589 23.547 1.00 90.56 250 GLU A O 1
ATOM 2009 N N . PRO A 1 251 ? 2.501 6.089 24.934 1.00 86.12 251 PRO A N 1
ATOM 2010 C CA . PRO A 1 251 ? 3.697 5.293 25.238 1.00 86.12 251 PRO A CA 1
ATOM 2011 C C . PRO A 1 251 ? 3.458 3.825 25.620 1.00 86.12 251 PRO A C 1
ATOM 2013 O O . PRO A 1 251 ? 4.326 2.997 25.358 1.00 86.12 251 PRO A O 1
ATOM 2016 N N . ASN A 1 252 ? 2.301 3.514 26.213 1.00 85.75 252 ASN A N 1
ATOM 2017 C CA . ASN A 1 252 ? 1.933 2.167 26.659 1.00 85.75 252 ASN A CA 1
ATOM 2018 C C . ASN A 1 252 ? 1.205 1.339 25.585 1.00 85.75 252 ASN A C 1
ATOM 2020 O O . ASN A 1 252 ? 0.845 0.190 25.846 1.00 85.75 252 ASN A O 1
ATOM 2024 N N . ASP A 1 253 ? 0.944 1.904 24.406 1.00 89.19 253 ASP A N 1
ATOM 2025 C CA . ASP A 1 253 ? 0.290 1.174 23.331 1.00 89.19 253 ASP A CA 1
ATOM 2026 C C . ASP A 1 253 ? 1.262 0.162 22.707 1.00 89.19 253 ASP A C 1
ATOM 2028 O O . ASP A 1 253 ? 2.414 0.461 22.393 1.00 89.19 253 ASP A O 1
ATOM 2032 N N . ILE A 1 254 ? 0.766 -1.051 22.471 1.00 87.81 254 ILE A N 1
ATOM 2033 C CA . ILE A 1 254 ? 1.558 -2.161 21.917 1.00 87.81 254 ILE A CA 1
ATOM 2034 C C . ILE A 1 254 ? 1.784 -1.987 20.407 1.00 87.81 254 ILE A C 1
ATOM 2036 O O . ILE A 1 254 ? 2.715 -2.558 19.840 1.00 87.81 254 ILE A O 1
ATOM 2040 N N . ALA A 1 255 ? 0.934 -1.203 19.742 1.00 91.81 255 ALA A N 1
ATOM 2041 C CA . ALA A 1 255 ? 0.969 -0.989 18.305 1.00 91.81 255 ALA A CA 1
ATOM 2042 C C . ALA A 1 255 ? 0.938 0.499 17.965 1.00 91.81 255 ALA A C 1
ATOM 2044 O O . ALA A 1 255 ? 0.118 1.245 18.500 1.00 91.81 255 ALA A O 1
ATOM 2045 N N . ARG A 1 256 ? 1.786 0.896 17.017 1.00 94.00 256 ARG A N 1
ATOM 2046 C CA . ARG A 1 256 ? 1.786 2.227 16.409 1.00 94.00 256 ARG A CA 1
ATOM 2047 C C . ARG A 1 256 ? 1.563 2.113 14.906 1.00 94.00 256 ARG A C 1
ATOM 2049 O O . ARG A 1 256 ? 1.949 1.117 14.294 1.00 94.00 256 ARG A O 1
ATOM 2056 N N . PHE A 1 257 ? 0.948 3.127 14.318 1.00 97.12 257 PHE A N 1
ATOM 2057 C CA . PHE A 1 257 ? 0.713 3.207 12.881 1.00 97.12 257 PHE A CA 1
ATOM 2058 C C . PHE A 1 257 ? 1.474 4.406 12.332 1.00 97.12 257 PHE A C 1
ATOM 2060 O O . PHE A 1 257 ? 1.512 5.448 12.978 1.00 97.12 257 PHE A O 1
ATOM 2067 N N . GLU A 1 258 ? 2.072 4.246 11.158 1.00 97.19 258 GLU A N 1
ATOM 2068 C CA . GLU A 1 258 ? 2.816 5.297 10.463 1.00 97.19 258 GLU A CA 1
ATOM 2069 C C . GLU A 1 258 ? 2.401 5.297 8.997 1.00 97.19 258 GLU A C 1
ATOM 2071 O O . GLU A 1 258 ? 2.503 4.279 8.313 1.00 97.19 258 GLU A O 1
ATOM 2076 N N . VAL A 1 259 ? 1.893 6.420 8.504 1.00 98.25 259 VAL A N 1
ATOM 2077 C CA . VAL A 1 259 ? 1.452 6.554 7.119 1.00 98.25 259 VAL A CA 1
ATOM 2078 C C . VAL A 1 259 ? 2.664 6.694 6.210 1.00 98.25 259 VAL A C 1
ATOM 2080 O O . VAL A 1 259 ? 3.439 7.645 6.313 1.00 98.25 259 VAL A O 1
ATOM 2083 N N . VAL A 1 260 ? 2.795 5.764 5.261 1.00 97.69 260 VAL A N 1
ATOM 2084 C CA . VAL A 1 260 ? 3.844 5.828 4.242 1.00 97.69 260 VAL A CA 1
ATOM 2085 C C . VAL A 1 260 ? 3.483 6.913 3.224 1.00 97.69 260 VAL A C 1
ATOM 2087 O O . VAL A 1 260 ? 2.425 6.794 2.592 1.00 97.69 260 VAL A O 1
ATOM 2090 N N . PRO A 1 261 ? 4.332 7.938 3.025 1.00 97.00 261 PRO A N 1
ATOM 2091 C CA . PRO A 1 261 ? 4.061 9.012 2.074 1.00 97.00 261 PRO A CA 1
ATOM 2092 C C . PRO A 1 261 ? 4.085 8.513 0.625 1.00 97.00 261 PRO A C 1
ATOM 2094 O O . PRO A 1 261 ? 4.893 7.652 0.263 1.00 97.00 261 PRO A O 1
ATOM 2097 N N . ALA A 1 262 ? 3.194 9.062 -0.200 1.00 97.62 262 ALA A N 1
ATOM 2098 C CA . ALA A 1 262 ? 3.242 8.946 -1.652 1.00 97.62 262 ALA A CA 1
ATOM 2099 C C . ALA A 1 262 ? 4.084 10.069 -2.267 1.00 97.62 262 ALA A C 1
ATOM 2101 O O . ALA A 1 262 ? 3.943 11.236 -1.912 1.00 97.62 262 ALA A O 1
ATOM 2102 N N . TYR A 1 263 ? 4.903 9.716 -3.251 1.00 98.00 263 TYR A N 1
ATOM 2103 C CA . TYR A 1 263 ? 5.714 10.654 -4.024 1.00 98.00 263 TYR A CA 1
ATOM 2104 C C . TYR A 1 263 ? 5.285 10.635 -5.489 1.00 98.00 263 TYR A C 1
ATOM 2106 O O . TYR A 1 263 ? 4.844 9.599 -5.993 1.00 98.00 263 TYR A O 1
ATOM 2114 N N . SER A 1 264 ? 5.416 11.765 -6.180 1.00 97.75 264 SER A N 1
ATOM 2115 C CA . SER A 1 264 ? 5.239 11.828 -7.631 1.00 97.75 264 SER A CA 1
ATOM 2116 C C . SER A 1 264 ? 6.389 11.143 -8.363 1.00 97.75 264 SER A C 1
ATOM 2118 O O . SER A 1 264 ? 7.504 11.024 -7.858 1.00 97.75 264 SER A O 1
ATOM 2120 N N . CYS A 1 265 ? 6.099 10.654 -9.566 1.00 97.31 265 CYS A N 1
ATOM 2121 C CA . CYS A 1 265 ? 7.069 9.973 -10.418 1.00 97.31 265 CYS A CA 1
ATOM 2122 C C . CYS A 1 265 ? 7.717 10.897 -11.462 1.00 97.31 265 CYS A C 1
ATOM 2124 O O . CYS A 1 265 ? 8.285 10.399 -12.430 1.00 97.31 265 CYS A O 1
ATOM 2126 N N . ASP A 1 266 ? 7.623 12.219 -11.306 1.00 96.75 266 ASP A N 1
ATOM 2127 C CA . ASP A 1 266 ? 8.297 13.166 -12.193 1.00 96.75 266 ASP A CA 1
ATOM 2128 C C . ASP A 1 266 ? 9.824 13.116 -12.018 1.00 96.75 266 ASP A C 1
ATOM 2130 O O . ASP A 1 266 ? 10.349 12.741 -10.963 1.00 96.75 266 ASP A O 1
ATOM 2134 N N . SER A 1 267 ? 10.552 13.499 -13.069 1.00 94.62 267 SER A N 1
ATOM 2135 C CA . SER A 1 267 ? 12.014 13.403 -13.092 1.00 94.62 267 SER A CA 1
ATOM 2136 C C . SER A 1 267 ? 12.704 14.194 -11.972 1.00 94.62 267 SER A C 1
ATOM 2138 O O . SER A 1 267 ? 13.782 13.784 -11.537 1.00 94.62 267 SER A O 1
ATOM 2140 N N . GLU A 1 268 ? 12.133 15.311 -11.511 1.00 96.44 268 GLU A N 1
ATOM 2141 C CA . GLU A 1 268 ? 12.711 16.136 -10.441 1.00 96.44 268 GLU A CA 1
ATOM 2142 C C . GLU A 1 268 ? 12.596 15.416 -9.095 1.00 96.44 268 GLU A C 1
ATOM 2144 O O . GLU A 1 268 ? 13.599 15.227 -8.399 1.00 96.44 268 GLU A O 1
ATOM 2149 N N . THR A 1 269 ? 11.398 14.923 -8.775 1.00 97.56 269 THR A N 1
ATOM 2150 C CA . THR A 1 269 ? 11.128 14.177 -7.543 1.00 97.56 269 THR A CA 1
ATOM 2151 C C . THR A 1 269 ? 11.939 12.890 -7.478 1.00 97.56 269 THR A C 1
ATOM 2153 O O . THR A 1 269 ? 12.595 12.634 -6.467 1.00 97.56 269 THR A O 1
ATOM 2156 N N . LEU A 1 270 ? 11.965 12.102 -8.559 1.00 97.00 270 LEU A N 1
ATOM 2157 C CA . LEU A 1 270 ? 12.760 10.871 -8.613 1.00 97.00 270 LEU A CA 1
ATOM 2158 C C . LEU A 1 270 ? 14.249 11.161 -8.390 1.00 97.00 270 LEU A C 1
ATOM 2160 O O . LEU A 1 270 ? 14.891 10.482 -7.589 1.00 97.00 270 LEU A O 1
ATOM 2164 N N . SER A 1 271 ? 14.783 12.198 -9.044 1.00 96.44 271 SER A N 1
ATOM 2165 C CA . SER A 1 271 ? 16.189 12.591 -8.899 1.00 96.44 271 SER A CA 1
ATOM 2166 C C . SER A 1 271 ? 16.520 13.026 -7.476 1.00 96.44 271 SER A C 1
ATOM 2168 O O . SER A 1 271 ? 17.526 12.588 -6.919 1.00 96.44 271 SER A O 1
ATOM 2170 N N . SER A 1 272 ? 15.670 13.855 -6.870 1.00 96.94 272 SER A N 1
ATOM 2171 C CA . SER A 1 272 ? 15.865 14.360 -5.510 1.00 96.94 272 SER A CA 1
ATOM 2172 C C . SER A 1 272 ? 15.804 13.239 -4.463 1.00 96.94 272 SER A C 1
ATOM 2174 O O . SER A 1 272 ? 16.710 13.093 -3.635 1.00 96.94 272 SER A O 1
ATOM 2176 N N . ILE A 1 273 ? 14.764 12.404 -4.533 1.00 97.25 273 ILE A N 1
ATOM 2177 C CA . ILE A 1 273 ? 14.495 11.360 -3.542 1.00 97.25 273 ILE A CA 1
ATOM 2178 C C . ILE A 1 273 ? 15.504 10.211 -3.645 1.00 97.25 273 ILE A C 1
ATOM 2180 O O . ILE A 1 273 ? 16.042 9.781 -2.624 1.00 97.25 273 ILE A O 1
ATOM 2184 N N . PHE A 1 274 ? 15.803 9.716 -4.851 1.00 97.12 274 PHE A N 1
ATOM 2185 C CA . PHE A 1 274 ? 16.713 8.575 -5.008 1.00 97.12 274 PHE A CA 1
ATOM 2186 C C . PHE A 1 274 ? 18.191 8.943 -4.876 1.00 97.12 274 PHE A C 1
ATOM 2188 O O . PHE A 1 274 ? 18.987 8.058 -4.573 1.00 97.12 274 PHE A O 1
ATOM 2195 N N . SER A 1 275 ? 18.567 10.221 -4.989 1.00 96.38 275 SER A N 1
ATOM 2196 C CA . SER A 1 275 ? 19.934 10.670 -4.668 1.00 96.38 275 SER A CA 1
ATOM 2197 C C . SER A 1 275 ? 20.226 10.682 -3.161 1.00 96.38 275 SER A C 1
ATOM 2199 O O . SER A 1 275 ? 21.387 10.757 -2.759 1.00 96.38 275 SER A O 1
ATOM 2201 N N . SER A 1 276 ? 19.189 10.594 -2.325 1.00 96.19 276 SER A N 1
ATOM 2202 C CA . SER A 1 276 ? 19.282 10.593 -0.862 1.00 96.19 276 SER A CA 1
ATOM 2203 C C . SER A 1 276 ? 19.146 9.171 -0.300 1.00 96.19 276 SER A C 1
ATOM 2205 O O . SER A 1 276 ? 18.497 8.331 -0.926 1.00 96.19 276 SER A O 1
ATOM 2207 N N . PRO A 1 277 ? 19.725 8.855 0.875 1.00 96.12 277 PRO A N 1
ATOM 2208 C CA . PRO A 1 277 ? 19.541 7.545 1.494 1.00 96.12 277 PRO A CA 1
ATOM 2209 C C . PRO A 1 277 ? 18.054 7.264 1.783 1.00 96.12 277 PRO A C 1
ATOM 2211 O O . PRO A 1 277 ? 17.304 8.194 2.093 1.00 96.12 277 PRO A O 1
ATOM 2214 N N . PRO A 1 278 ? 17.616 5.994 1.709 1.00 94.25 278 PRO A N 1
ATOM 2215 C CA . PRO A 1 278 ? 16.234 5.641 1.992 1.00 94.25 278 PRO A CA 1
ATOM 2216 C C . PRO A 1 278 ? 15.863 5.918 3.460 1.00 94.25 278 PRO A C 1
ATOM 2218 O O . PRO A 1 278 ? 16.724 5.826 4.338 1.00 94.25 278 PRO A O 1
ATOM 2221 N N . PRO A 1 279 ? 14.581 6.206 3.755 1.00 91.94 279 PRO A N 1
ATOM 2222 C CA . PRO A 1 279 ? 14.136 6.597 5.099 1.00 91.94 279 PRO A CA 1
ATOM 2223 C C . PRO A 1 279 ? 14.231 5.470 6.143 1.00 91.94 279 PRO A C 1
ATOM 2225 O O . PRO A 1 279 ? 14.188 5.724 7.344 1.00 91.94 279 PRO A O 1
ATOM 2228 N N . PHE A 1 280 ? 14.327 4.224 5.688 1.00 91.94 280 PHE A N 1
ATOM 2229 C CA . PHE A 1 280 ? 14.415 3.010 6.493 1.00 91.94 280 PHE A CA 1
ATOM 2230 C C . PHE A 1 280 ? 14.974 1.872 5.631 1.00 91.94 280 PHE A C 1
ATOM 2232 O O . PHE A 1 280 ? 15.190 2.035 4.429 1.00 91.94 280 PHE A O 1
ATOM 2239 N N . GLU A 1 281 ? 15.189 0.701 6.229 1.00 90.81 281 GLU A N 1
ATOM 2240 C CA . GLU A 1 281 ? 15.590 -0.494 5.487 1.00 90.81 281 GLU A CA 1
ATOM 2241 C C . GLU A 1 281 ? 14.479 -0.927 4.512 1.00 90.81 281 GLU A C 1
ATOM 2243 O O . GLU A 1 281 ? 13.378 -1.310 4.923 1.00 90.81 281 GLU A O 1
ATOM 2248 N N . LEU A 1 282 ? 14.759 -0.839 3.210 1.00 93.44 282 LEU A N 1
ATOM 2249 C CA . LEU A 1 282 ? 13.784 -1.082 2.147 1.00 93.44 282 LEU A CA 1
ATOM 2250 C C . LEU A 1 282 ? 13.742 -2.540 1.711 1.00 93.44 282 LEU A C 1
ATOM 2252 O O . LEU A 1 282 ? 14.771 -3.154 1.454 1.00 93.44 282 LEU A O 1
ATOM 2256 N N . ASP A 1 283 ? 12.530 -3.058 1.534 1.00 94.44 283 ASP A N 1
ATOM 2257 C CA . ASP A 1 283 ? 12.292 -4.281 0.767 1.00 94.44 283 ASP A CA 1
ATOM 2258 C C . ASP A 1 283 ? 12.173 -3.971 -0.727 1.00 94.44 283 ASP A C 1
ATOM 2260 O O . ASP A 1 283 ? 12.666 -4.724 -1.566 1.00 94.44 283 ASP A O 1
ATOM 2264 N N . GLY A 1 284 ? 11.532 -2.850 -1.064 1.00 96.12 284 GLY A N 1
ATOM 2265 C CA . GLY A 1 284 ? 11.309 -2.427 -2.440 1.00 96.12 284 GLY A CA 1
ATOM 2266 C C . GLY A 1 284 ? 10.432 -1.192 -2.550 1.00 96.12 284 GLY A C 1
ATOM 2267 O O . GLY A 1 284 ? 10.190 -0.477 -1.574 1.00 96.12 284 GLY A O 1
ATOM 2268 N N . ILE A 1 285 ? 9.997 -0.914 -3.773 1.00 98.19 285 ILE A N 1
ATOM 2269 C CA . ILE A 1 285 ? 9.255 0.293 -4.130 1.00 98.19 285 ILE A CA 1
ATOM 2270 C C . ILE A 1 285 ? 8.023 -0.121 -4.923 1.00 98.19 285 ILE A C 1
ATOM 2272 O O . ILE A 1 285 ? 8.107 -0.903 -5.875 1.00 98.19 285 ILE A O 1
ATOM 2276 N N . LEU A 1 286 ? 6.873 0.409 -4.512 1.00 98.44 286 LEU A N 1
ATOM 2277 C CA . LEU A 1 286 ? 5.606 0.221 -5.204 1.00 98.44 286 LEU A CA 1
ATOM 2278 C C . LEU A 1 286 ? 5.299 1.439 -6.067 1.00 98.44 286 LEU A C 1
ATOM 2280 O O . LEU A 1 286 ? 5.335 2.561 -5.571 1.00 98.44 286 LEU A O 1
ATOM 2284 N N . PHE A 1 287 ? 4.926 1.205 -7.320 1.00 98.44 287 PHE A N 1
ATOM 2285 C CA . PHE A 1 287 ? 4.539 2.214 -8.301 1.00 98.44 287 PHE A CA 1
ATOM 2286 C C . PHE A 1 287 ? 3.068 2.041 -8.654 1.00 98.44 287 PHE A C 1
ATOM 2288 O O . PHE A 1 287 ? 2.689 1.087 -9.328 1.00 98.44 287 PHE A O 1
ATOM 2295 N N . TYR A 1 288 ? 2.224 2.962 -8.214 1.00 98.50 288 TYR A N 1
ATOM 2296 C CA . TYR A 1 288 ? 0.783 2.913 -8.404 1.00 98.50 288 TYR A CA 1
ATOM 2297 C C . TYR A 1 288 ? 0.359 3.851 -9.522 1.00 98.50 288 TYR A C 1
ATOM 2299 O O . TYR A 1 288 ? 0.634 5.048 -9.476 1.00 98.50 288 TYR A O 1
ATOM 2307 N N . HIS A 1 289 ? -0.423 3.342 -10.469 1.00 98.06 289 HIS A N 1
ATOM 2308 C CA . HIS A 1 289 ? -1.163 4.213 -11.368 1.00 98.06 289 HIS A CA 1
ATOM 2309 C C . HIS A 1 289 ? -2.212 5.000 -10.562 1.00 98.06 289 HIS A C 1
ATOM 2311 O O . HIS A 1 289 ? -3.092 4.404 -9.944 1.00 98.06 289 HIS A O 1
ATOM 2317 N N . GLY A 1 290 ? -2.206 6.330 -10.622 1.00 97.06 290 GLY A N 1
ATOM 2318 C CA . GLY A 1 290 ? -3.039 7.213 -9.798 1.00 97.06 290 GLY A CA 1
ATOM 2319 C C . GLY A 1 290 ? -4.541 6.919 -9.874 1.00 97.06 290 GLY A C 1
ATOM 2320 O O . GLY A 1 290 ? -5.230 6.975 -8.861 1.00 97.06 290 GLY A O 1
ATOM 2321 N N . ASP A 1 291 ? -5.051 6.528 -11.046 1.00 95.12 291 ASP A N 1
ATOM 2322 C CA . ASP A 1 291 ? -6.454 6.131 -11.259 1.00 95.12 291 ASP A CA 1
ATOM 2323 C C . ASP A 1 291 ? -6.852 4.719 -10.745 1.00 95.12 291 ASP A C 1
ATOM 2325 O O . ASP A 1 291 ? -8.027 4.349 -10.863 1.00 95.12 291 ASP A O 1
ATOM 2329 N N . VAL A 1 292 ? -5.944 3.900 -10.192 1.00 95.75 292 VAL A N 1
ATOM 2330 C CA . VAL A 1 292 ? -6.288 2.529 -9.758 1.00 95.75 292 VAL A CA 1
ATOM 2331 C C . VAL A 1 292 ? -7.232 2.532 -8.550 1.00 95.75 292 VAL A C 1
ATOM 2333 O O . VAL A 1 292 ? -6.957 3.136 -7.513 1.00 95.75 292 VAL A O 1
ATOM 2336 N N . SER A 1 293 ? -8.362 1.831 -8.659 1.00 94.56 293 SER A N 1
ATOM 2337 C CA . SER A 1 293 ? -9.263 1.568 -7.527 1.00 94.56 293 SER A CA 1
ATOM 2338 C C . SER A 1 293 ? -8.771 0.372 -6.714 1.00 94.56 293 SER A C 1
ATOM 2340 O O . SER A 1 293 ? -8.371 -0.626 -7.325 1.00 94.56 293 SER A O 1
ATOM 2342 N N . TYR A 1 294 ? -8.876 0.424 -5.384 1.00 94.81 294 TYR A N 1
ATOM 2343 C CA . TYR A 1 294 ? -8.473 -0.692 -4.529 1.00 94.81 294 TYR A CA 1
ATOM 2344 C C . TYR A 1 294 ? -9.291 -1.939 -4.863 1.00 94.81 294 TYR A C 1
ATOM 2346 O O . TYR A 1 294 ? -10.527 -1.91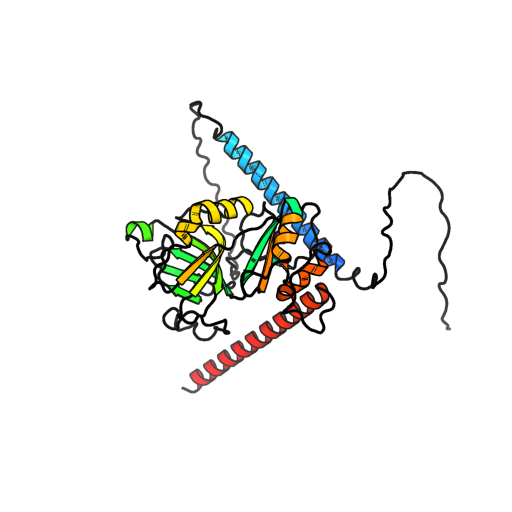3 -4.900 1.00 94.81 294 TYR A O 1
ATOM 2354 N N . ARG A 1 295 ? -8.605 -3.049 -5.113 1.00 91.06 295 ARG A N 1
ATOM 2355 C CA . ARG A 1 295 ? -9.246 -4.343 -5.330 1.00 91.06 295 ARG A CA 1
ATOM 2356 C C . ARG A 1 295 ? -8.355 -5.464 -4.846 1.00 91.06 295 ARG A C 1
ATOM 2358 O O . ARG A 1 295 ? -7.138 -5.360 -4.880 1.00 91.06 295 ARG A O 1
ATOM 2365 N N . THR A 1 296 ? -8.977 -6.569 -4.490 1.00 89.06 296 THR A N 1
ATOM 2366 C CA . THR A 1 296 ? -8.263 -7.757 -4.054 1.00 89.06 296 THR A CA 1
ATOM 2367 C C . THR A 1 296 ? -7.543 -8.458 -5.208 1.00 89.06 296 THR A C 1
ATOM 2369 O O . THR A 1 296 ? -8.092 -8.619 -6.302 1.00 89.06 296 THR A O 1
ATOM 2372 N N . GLY A 1 297 ? -6.325 -8.928 -4.939 1.00 88.81 297 GLY A N 1
ATOM 2373 C CA . GLY A 1 297 ? -5.513 -9.719 -5.861 1.00 88.81 297 GLY A CA 1
ATOM 2374 C C . GLY A 1 297 ? -4.523 -8.909 -6.708 1.00 88.81 297 GLY A C 1
ATOM 2375 O O . GLY A 1 297 ? -4.403 -7.694 -6.540 1.00 88.81 297 GLY A O 1
ATOM 2376 N N . PRO A 1 298 ? -3.784 -9.595 -7.600 1.00 91.12 298 PRO A N 1
ATOM 2377 C CA . PRO A 1 298 ? -2.748 -8.982 -8.421 1.00 91.12 298 PRO A CA 1
ATOM 2378 C C . PRO A 1 298 ? -3.307 -7.980 -9.435 1.00 91.12 298 PRO A C 1
ATOM 2380 O O . PRO A 1 298 ? -4.409 -8.148 -9.976 1.00 91.12 298 PRO A O 1
ATOM 2383 N N . THR A 1 299 ? -2.523 -6.937 -9.693 1.00 94.06 299 THR A N 1
ATOM 2384 C CA . THR A 1 299 ? -2.866 -5.864 -10.619 1.00 94.06 299 THR A CA 1
ATOM 2385 C C . THR A 1 299 ? -1.656 -5.378 -11.421 1.00 94.06 299 THR A C 1
ATOM 2387 O O . THR A 1 299 ? -0.643 -5.039 -10.819 1.00 94.06 299 THR A O 1
ATOM 2390 N N . PRO A 1 300 ? -1.758 -5.237 -12.758 1.00 95.31 300 PRO A N 1
ATOM 2391 C CA . PRO A 1 300 ? -0.715 -4.603 -13.563 1.00 95.31 300 PRO A CA 1
ATOM 2392 C C . PRO A 1 300 ? -0.673 -3.077 -13.382 1.00 95.31 300 PRO A C 1
ATOM 2394 O O . PRO A 1 300 ? 0.279 -2.438 -13.813 1.00 95.31 300 PRO A O 1
ATOM 2397 N N . LEU A 1 301 ? -1.699 -2.466 -12.768 1.00 96.94 301 LEU A N 1
ATOM 2398 C CA . LEU A 1 301 ? -1.705 -1.034 -12.437 1.00 96.94 301 LEU A CA 1
ATOM 2399 C C . LEU A 1 301 ? -0.865 -0.692 -11.196 1.00 96.94 301 LEU A C 1
ATOM 2401 O O . LEU A 1 301 ? -0.766 0.485 -10.853 1.00 96.94 301 LEU A O 1
ATOM 2405 N N . VAL A 1 302 ? -0.289 -1.693 -10.522 1.00 97.81 302 VAL A N 1
ATOM 2406 C CA . VAL A 1 302 ? 0.672 -1.487 -9.434 1.00 97.81 302 VAL A CA 1
ATOM 2407 C C . VAL A 1 302 ? 1.921 -2.310 -9.725 1.00 97.81 302 VAL A C 1
ATOM 2409 O O . VAL A 1 302 ? 1.860 -3.535 -9.805 1.00 97.81 302 VAL A O 1
ATOM 2412 N N . GLY A 1 303 ? 3.037 -1.618 -9.913 1.00 97.06 303 GLY A N 1
ATOM 2413 C CA . GLY A 1 303 ? 4.348 -2.193 -10.166 1.00 97.06 303 GLY A CA 1
ATOM 2414 C C . GLY A 1 303 ? 5.161 -2.347 -8.892 1.00 97.06 303 GLY A C 1
ATOM 2415 O O . GLY A 1 303 ? 5.079 -1.513 -7.997 1.00 97.06 303 GLY A O 1
ATOM 2416 N N . TRP A 1 304 ? 5.973 -3.390 -8.834 1.00 97.25 304 TRP A N 1
ATOM 2417 C CA . TRP A 1 304 ? 6.951 -3.636 -7.785 1.00 97.25 304 TRP A CA 1
ATOM 2418 C C . TRP A 1 304 ? 8.353 -3.699 -8.382 1.00 97.25 304 TRP A C 1
ATOM 2420 O O . TRP A 1 304 ? 8.569 -4.408 -9.370 1.00 97.25 304 TRP A O 1
ATOM 2430 N N . LEU A 1 305 ? 9.295 -2.998 -7.750 1.00 96.50 305 LEU A N 1
ATOM 2431 C CA . LEU A 1 305 ? 10.723 -3.094 -8.034 1.00 96.50 305 LEU A CA 1
ATOM 2432 C C . LEU A 1 305 ? 11.519 -3.284 -6.749 1.00 96.50 305 LEU A C 1
ATOM 2434 O O . LEU A 1 305 ? 11.204 -2.705 -5.705 1.00 96.50 305 LEU A O 1
ATOM 2438 N N . LYS A 1 306 ? 12.602 -4.054 -6.858 1.00 96.00 306 LYS A N 1
ATOM 2439 C CA . LYS A 1 306 ? 13.663 -4.033 -5.856 1.00 96.00 306 LYS A CA 1
ATOM 2440 C C . LYS A 1 306 ? 14.481 -2.751 -5.996 1.00 96.00 306 LYS A C 1
ATOM 2442 O O . LYS A 1 306 ? 14.631 -2.265 -7.118 1.00 96.00 306 LYS A O 1
ATOM 2447 N N . PRO A 1 307 ? 15.035 -2.197 -4.904 1.00 96.38 307 PRO A N 1
ATOM 2448 C CA . PRO A 1 307 ? 15.684 -0.894 -4.989 1.00 96.38 307 PRO A CA 1
ATOM 2449 C C . PRO A 1 307 ? 16.936 -0.899 -5.880 1.00 96.38 307 PRO A C 1
ATOM 2451 O O . PRO A 1 307 ? 17.181 0.064 -6.601 1.00 96.38 307 PRO A O 1
ATOM 2454 N N . TYR A 1 308 ? 17.654 -2.023 -5.944 1.00 95.19 308 TYR A N 1
ATOM 2455 C CA . TYR A 1 308 ? 18.795 -2.199 -6.845 1.00 95.19 308 TYR A CA 1
ATOM 2456 C C . TYR A 1 308 ? 18.430 -2.279 -8.336 1.00 95.19 308 TYR A C 1
ATOM 2458 O O . TYR A 1 308 ? 19.316 -2.173 -9.173 1.00 95.19 308 TYR A O 1
ATOM 2466 N N . MET A 1 309 ? 17.145 -2.416 -8.683 1.00 95.38 309 MET A N 1
ATOM 2467 C CA . MET A 1 309 ? 16.671 -2.382 -10.074 1.00 95.38 309 MET A CA 1
ATOM 2468 C C . MET A 1 309 ? 16.440 -0.945 -10.576 1.00 95.38 309 MET A C 1
ATOM 2470 O O . MET A 1 309 ? 16.211 -0.744 -11.767 1.00 95.38 309 MET A O 1
ATOM 2474 N N . LEU A 1 310 ? 16.474 0.067 -9.696 1.00 95.00 310 LEU A N 1
ATOM 2475 C CA . LEU A 1 310 ? 16.214 1.462 -10.072 1.00 95.00 310 LEU A CA 1
ATOM 2476 C C . LEU A 1 310 ? 17.125 1.988 -11.197 1.00 95.00 310 LEU A C 1
ATOM 2478 O O . LEU A 1 310 ? 16.579 2.623 -12.098 1.00 95.00 310 LEU A O 1
ATOM 2482 N N . PRO A 1 311 ? 18.450 1.726 -11.219 1.00 94.44 311 PRO A N 1
ATOM 2483 C CA . PRO A 1 311 ? 19.319 2.248 -12.278 1.00 94.44 311 PRO A CA 1
ATOM 2484 C C . PRO A 1 311 ? 18.962 1.747 -13.686 1.00 94.44 311 PRO A C 1
ATOM 2486 O O . PRO A 1 311 ? 19.136 2.479 -14.656 1.00 94.44 311 PRO A O 1
ATOM 2489 N N . GLU A 1 312 ? 18.431 0.525 -13.813 1.00 93.12 312 GLU A N 1
ATOM 2490 C CA . GLU A 1 312 ? 17.982 -0.026 -15.103 1.00 93.12 312 GLU A CA 1
ATOM 2491 C C . GLU A 1 312 ? 16.680 0.618 -15.595 1.00 93.12 312 GLU A C 1
ATOM 2493 O O . GLU A 1 312 ? 16.481 0.771 -16.800 1.00 93.12 312 GLU A O 1
ATOM 2498 N N . TRP A 1 313 ? 15.795 1.005 -14.673 1.00 93.50 313 TRP A N 1
ATOM 2499 C CA . TRP A 1 313 ? 14.496 1.606 -14.994 1.00 93.50 313 TRP A CA 1
ATOM 2500 C C . TRP A 1 313 ? 14.541 3.131 -15.126 1.00 93.50 313 TRP A C 1
ATOM 2502 O O . TRP A 1 313 ? 13.746 3.701 -15.874 1.00 93.50 313 TRP A O 1
ATOM 2512 N N . PHE A 1 314 ? 15.474 3.783 -14.431 1.00 94.06 314 PHE A N 1
ATOM 2513 C CA . PHE A 1 314 ? 15.638 5.235 -14.382 1.00 94.06 314 PHE A CA 1
ATOM 2514 C C . PHE A 1 314 ? 17.106 5.625 -14.632 1.00 94.06 314 PHE A C 1
ATOM 2516 O O . PHE A 1 314 ? 17.766 6.152 -13.736 1.00 94.06 314 PHE A O 1
ATOM 2523 N N . PRO A 1 315 ? 17.644 5.398 -15.846 1.00 90.81 315 PRO A N 1
ATOM 2524 C CA . PRO A 1 315 ? 19.070 5.590 -16.136 1.00 90.81 315 PRO A CA 1
ATOM 2525 C C . PRO A 1 315 ? 19.540 7.050 -16.036 1.00 90.81 315 PRO A C 1
ATOM 2527 O O . PRO A 1 315 ? 20.735 7.311 -15.937 1.00 90.81 315 PRO A O 1
ATOM 2530 N N . SER A 1 316 ? 18.616 8.013 -16.071 1.00 90.06 316 SER A N 1
ATOM 2531 C CA . SER A 1 316 ? 18.899 9.442 -15.894 1.00 90.06 316 SER A CA 1
ATOM 2532 C C . SER A 1 316 ? 18.941 9.887 -14.428 1.00 90.06 316 SER A C 1
ATOM 2534 O O . SER A 1 316 ? 19.294 11.035 -14.162 1.00 90.06 316 SER A O 1
ATOM 2536 N N . VAL A 1 317 ? 18.580 9.016 -13.481 1.00 93.00 317 VAL A N 1
ATOM 2537 C CA . VAL A 1 317 ? 18.498 9.335 -12.052 1.00 93.00 317 VAL A CA 1
ATOM 2538 C C . VAL A 1 317 ? 19.724 8.788 -11.326 1.00 93.00 317 VAL A C 1
ATOM 2540 O O . VAL A 1 317 ? 20.026 7.599 -11.390 1.00 93.00 317 VAL A O 1
ATOM 2543 N N . SER A 1 318 ? 20.421 9.656 -10.589 1.00 94.44 318 SER A N 1
ATOM 2544 C CA . SER A 1 318 ?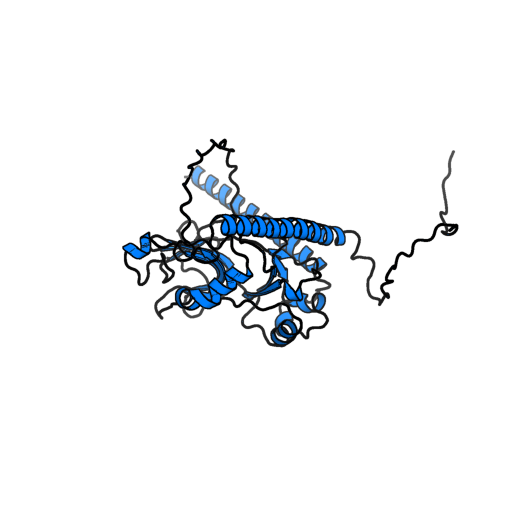 21.484 9.228 -9.676 1.00 94.44 318 SER A CA 1
ATOM 2545 C C . SER A 1 318 ? 20.869 8.530 -8.463 1.00 94.44 318 SER A C 1
ATOM 2547 O O . SER A 1 318 ? 20.041 9.111 -7.763 1.00 94.44 318 SER A O 1
ATOM 2549 N N . VAL A 1 319 ? 21.269 7.285 -8.209 1.00 95.94 319 VAL A N 1
ATOM 2550 C CA . VAL A 1 319 ? 20.737 6.465 -7.114 1.00 95.94 319 VAL A CA 1
ATOM 2551 C C . VAL A 1 319 ? 21.776 6.353 -6.000 1.00 95.94 319 VAL A C 1
ATOM 2553 O O . VAL A 1 319 ? 22.921 5.966 -6.236 1.00 95.94 319 VAL A O 1
ATOM 2556 N N . HIS A 1 320 ? 21.378 6.675 -4.770 1.00 97.12 320 HIS A N 1
ATOM 2557 C CA . HIS A 1 320 ? 22.232 6.580 -3.593 1.00 97.12 320 HIS A CA 1
ATOM 2558 C C . HIS A 1 320 ? 22.702 5.125 -3.374 1.00 97.12 320 HIS A C 1
ATOM 2560 O O . HIS A 1 320 ? 21.880 4.206 -3.442 1.00 97.12 320 HIS A O 1
ATOM 2566 N N . PRO A 1 321 ? 23.981 4.873 -3.026 1.00 95.88 321 PRO A N 1
ATOM 2567 C CA . PRO A 1 321 ? 24.517 3.512 -2.895 1.00 95.88 321 PRO A CA 1
ATOM 2568 C C . PRO A 1 321 ? 23.749 2.601 -1.927 1.00 95.88 321 PRO A C 1
ATOM 2570 O O . PRO A 1 321 ? 23.725 1.388 -2.110 1.00 95.88 321 PRO A O 1
ATOM 2573 N N . SER A 1 322 ? 23.076 3.165 -0.919 1.00 95.38 322 SER A N 1
ATOM 2574 C CA . SER A 1 322 ? 22.245 2.401 0.025 1.00 95.38 322 SER A CA 1
ATOM 2575 C C . SER A 1 322 ? 21.095 1.632 -0.631 1.00 95.38 322 SER A C 1
ATOM 2577 O O . SER A 1 322 ? 20.678 0.623 -0.081 1.00 95.38 322 SER A O 1
ATOM 2579 N N . TYR A 1 323 ? 20.590 2.058 -1.794 1.00 95.56 323 TYR A N 1
ATOM 2580 C CA . TYR A 1 323 ? 19.569 1.293 -2.524 1.00 95.56 323 TYR A CA 1
ATOM 2581 C C . TYR A 1 323 ? 20.138 0.023 -3.176 1.00 95.56 323 TYR A C 1
ATOM 2583 O O . TYR A 1 323 ? 19.385 -0.873 -3.550 1.00 95.56 323 TYR A O 1
ATOM 2591 N N . LEU A 1 324 ? 21.463 -0.075 -3.302 1.00 94.50 324 LEU A N 1
ATOM 2592 C CA . LEU A 1 324 ? 22.146 -1.203 -3.932 1.00 94.50 324 LEU A CA 1
ATOM 2593 C C . LEU A 1 324 ? 22.620 -2.252 -2.909 1.00 94.50 324 LEU A C 1
ATOM 2595 O O . LEU A 1 324 ? 23.241 -3.235 -3.302 1.00 94.50 324 LEU A O 1
ATOM 2599 N N . SER A 1 325 ? 22.344 -2.071 -1.610 1.00 91.12 325 SER A N 1
ATOM 2600 C CA . SER A 1 325 ? 22.905 -2.910 -0.534 1.00 91.12 325 SER A CA 1
ATOM 2601 C C . SER A 1 325 ? 22.530 -4.388 -0.638 1.00 91.12 325 SER A C 1
ATOM 2603 O O . SER A 1 325 ? 23.334 -5.253 -0.305 1.00 91.12 325 SER A O 1
ATOM 2605 N N . ASP A 1 326 ? 21.313 -4.665 -1.105 1.00 90.12 326 ASP A N 1
ATOM 2606 C CA . ASP A 1 326 ? 20.759 -6.016 -1.228 1.00 90.12 326 ASP A CA 1
ATOM 2607 C C . ASP A 1 326 ? 21.009 -6.635 -2.615 1.00 90.12 326 ASP A C 1
ATOM 2609 O O . ASP A 1 326 ? 20.508 -7.721 -2.910 1.00 90.12 326 ASP A O 1
ATOM 2613 N N . MET A 1 327 ? 21.750 -5.941 -3.488 1.00 92.19 327 MET A N 1
ATOM 2614 C CA . MET A 1 327 ? 22.066 -6.429 -4.827 1.00 92.19 327 MET A CA 1
ATOM 2615 C C . MET A 1 327 ? 22.997 -7.640 -4.739 1.00 92.19 327 MET A C 1
ATOM 2617 O O . MET A 1 327 ? 24.062 -7.584 -4.120 1.00 92.19 327 MET A O 1
ATOM 2621 N N . ALA A 1 328 ? 22.611 -8.742 -5.381 1.00 90.75 328 ALA A N 1
ATOM 2622 C CA . ALA A 1 328 ? 23.441 -9.936 -5.417 1.00 90.75 328 ALA A CA 1
ATOM 2623 C C . ALA A 1 328 ? 24.749 -9.672 -6.201 1.00 90.75 328 ALA A C 1
ATOM 2625 O O . ALA A 1 328 ? 24.710 -8.997 -7.230 1.00 90.75 328 ALA A O 1
ATOM 2626 N N . PRO A 1 329 ? 25.906 -10.227 -5.788 1.00 89.62 329 PRO A N 1
ATOM 2627 C CA . PRO A 1 329 ? 27.167 -10.038 -6.516 1.00 89.62 329 PRO A CA 1
ATOM 2628 C C . PRO A 1 329 ? 27.140 -10.570 -7.956 1.00 89.62 329 PRO A C 1
ATOM 2630 O O . PRO A 1 329 ? 27.907 -10.119 -8.799 1.00 89.62 329 PRO A O 1
ATOM 2633 N N . ASP A 1 330 ? 26.272 -11.547 -8.228 1.00 90.31 330 ASP A N 1
ATOM 2634 C CA . ASP A 1 330 ? 26.046 -12.162 -9.535 1.00 90.31 330 ASP A CA 1
ATOM 2635 C C . ASP A 1 330 ? 24.843 -11.563 -10.285 1.00 90.31 330 ASP A C 1
ATOM 2637 O O . ASP A 1 330 ? 24.361 -12.158 -11.254 1.00 90.31 330 ASP A O 1
ATOM 2641 N N . TYR A 1 331 ? 24.348 -10.402 -9.844 1.00 90.38 331 TYR A N 1
ATOM 2642 C CA . TYR A 1 331 ? 23.270 -9.682 -10.510 1.00 90.38 331 TYR A CA 1
ATOM 2643 C C . TYR A 1 331 ? 23.669 -9.304 -11.942 1.00 90.38 331 TYR A C 1
ATOM 2645 O O . TYR A 1 331 ? 24.746 -8.759 -12.182 1.00 90.38 331 TYR A O 1
ATOM 2653 N N . LYS A 1 332 ? 22.790 -9.609 -12.901 1.00 88.88 332 LYS A N 1
ATOM 2654 C CA . LYS A 1 332 ? 23.003 -9.328 -14.331 1.00 88.88 332 LYS A CA 1
ATOM 2655 C C . LYS A 1 332 ? 22.029 -8.284 -14.846 1.00 88.88 332 LYS A C 1
ATOM 2657 O O . LYS A 1 332 ? 22.439 -7.295 -15.436 1.00 88.88 332 LYS A O 1
ATOM 2662 N N . ASP A 1 333 ? 20.751 -8.563 -14.642 1.00 89.31 333 ASP A N 1
ATOM 2663 C CA . ASP A 1 333 ? 19.628 -7.760 -15.093 1.00 89.31 333 ASP A CA 1
ATOM 2664 C C . ASP A 1 333 ? 18.394 -8.114 -14.255 1.00 89.31 333 ASP A C 1
ATOM 2666 O O . ASP A 1 333 ? 18.319 -9.190 -13.638 1.00 89.31 333 ASP A O 1
ATOM 2670 N N . TYR A 1 334 ? 17.405 -7.222 -14.267 1.00 86.62 334 TYR A N 1
ATOM 2671 C CA . TYR A 1 334 ? 16.197 -7.388 -13.461 1.00 86.62 334 TYR A CA 1
ATOM 2672 C C . TYR A 1 334 ? 15.388 -8.648 -13.823 1.00 86.62 334 TYR A C 1
ATOM 2674 O O . TYR A 1 334 ? 14.746 -9.236 -12.954 1.00 86.62 334 TYR A O 1
ATOM 2682 N N . LEU A 1 335 ? 15.402 -9.109 -15.080 1.00 87.19 335 LEU A N 1
ATOM 2683 C CA . LEU A 1 335 ? 14.601 -10.260 -15.525 1.00 87.19 335 LEU A CA 1
ATOM 2684 C C . LEU A 1 335 ? 15.165 -11.578 -14.999 1.00 87.19 335 LEU A C 1
ATOM 2686 O O . LEU A 1 335 ? 14.410 -12.430 -14.522 1.00 87.19 335 LEU A O 1
ATOM 2690 N N . SER A 1 336 ? 16.482 -11.734 -15.088 1.00 87.38 336 SER A N 1
ATOM 2691 C CA . SER A 1 336 ? 17.223 -12.873 -14.557 1.00 87.38 336 SER A CA 1
ATOM 2692 C C . SER A 1 336 ? 17.003 -12.997 -13.047 1.00 87.38 336 SER A C 1
ATOM 2694 O O . SER A 1 336 ? 16.738 -14.092 -12.544 1.00 87.38 336 SER A O 1
ATOM 2696 N N . ASP A 1 337 ? 17.017 -11.872 -12.331 1.00 87.50 337 ASP A N 1
ATOM 2697 C CA . ASP A 1 337 ? 16.794 -11.845 -10.885 1.00 87.50 337 ASP A CA 1
ATOM 2698 C C . ASP A 1 337 ? 15.330 -12.133 -10.503 1.00 87.50 337 ASP A C 1
ATOM 2700 O O . ASP A 1 337 ? 15.059 -12.930 -9.603 1.00 87.50 337 ASP A O 1
ATOM 2704 N N . ILE A 1 338 ? 14.359 -11.601 -11.257 1.00 86.56 338 ILE A N 1
ATOM 2705 C CA . ILE A 1 338 ? 12.936 -11.950 -11.094 1.00 86.56 338 ILE A CA 1
ATOM 2706 C C . ILE A 1 338 ? 12.715 -13.454 -11.292 1.00 86.56 338 ILE A C 1
ATOM 2708 O O . ILE A 1 338 ? 11.917 -14.067 -10.574 1.00 86.56 338 ILE A O 1
ATOM 2712 N N . GLN A 1 339 ? 13.388 -14.063 -12.270 1.00 86.62 339 GLN A N 1
ATOM 2713 C CA . GLN A 1 339 ? 13.286 -15.498 -12.519 1.00 86.62 339 GLN A CA 1
ATOM 2714 C C . GLN A 1 339 ? 13.868 -16.304 -11.351 1.00 86.62 339 GLN A C 1
ATOM 2716 O O . GLN A 1 339 ? 13.190 -17.194 -10.833 1.00 86.62 339 GLN A O 1
ATOM 2721 N N . ARG A 1 340 ? 15.054 -15.925 -10.861 1.00 86.00 340 ARG A N 1
ATOM 2722 C CA . ARG A 1 340 ? 15.670 -16.512 -9.662 1.00 86.00 340 ARG A CA 1
ATOM 2723 C C . ARG A 1 340 ? 14.750 -16.408 -8.444 1.00 86.00 340 ARG A C 1
ATOM 2725 O O . ARG A 1 340 ? 14.565 -17.386 -7.720 1.00 86.00 340 ARG A O 1
ATOM 2732 N N . TYR A 1 341 ? 14.115 -15.254 -8.240 1.00 85.00 341 TYR A N 1
ATOM 2733 C CA . TYR A 1 341 ? 13.157 -15.043 -7.154 1.00 85.00 341 TYR A CA 1
ATOM 2734 C C . TYR A 1 341 ? 11.939 -15.972 -7.265 1.00 85.00 341 TYR A C 1
ATOM 2736 O O . TYR A 1 341 ? 11.493 -16.550 -6.267 1.00 85.00 341 TYR A O 1
ATOM 2744 N N . LYS A 1 342 ? 11.391 -16.146 -8.476 1.00 82.69 342 LYS A N 1
ATOM 2745 C CA . LYS A 1 342 ? 10.265 -17.063 -8.724 1.00 82.69 342 LYS A CA 1
ATOM 2746 C C . LYS A 1 342 ? 10.640 -18.506 -8.404 1.00 82.69 342 LYS A C 1
ATOM 2748 O O . LYS A 1 342 ? 9.861 -19.189 -7.742 1.00 82.69 342 LYS A O 1
ATOM 2753 N N . GLU A 1 343 ? 11.815 -18.949 -8.837 1.00 85.31 343 GLU A N 1
ATOM 2754 C CA . GLU A 1 343 ? 12.327 -20.296 -8.571 1.00 85.31 343 GLU A CA 1
ATOM 2755 C C . GLU A 1 343 ? 12.538 -20.521 -7.070 1.00 85.31 343 GLU A C 1
ATOM 2757 O O . GLU A 1 343 ? 12.005 -21.481 -6.515 1.00 85.31 343 GLU A O 1
ATOM 2762 N N . ALA A 1 344 ? 13.192 -19.584 -6.377 1.00 83.19 344 ALA A N 1
ATOM 2763 C CA . ALA A 1 344 ? 13.386 -19.650 -4.928 1.00 83.19 344 ALA A CA 1
ATOM 2764 C C . ALA A 1 344 ? 12.049 -19.714 -4.163 1.00 83.19 344 ALA A C 1
ATOM 2766 O O . ALA A 1 344 ? 11.877 -20.527 -3.253 1.00 83.19 344 ALA A O 1
ATOM 2767 N N . THR A 1 345 ? 11.066 -18.905 -4.574 1.00 80.06 345 THR A N 1
ATOM 2768 C CA . THR A 1 345 ? 9.719 -18.900 -3.980 1.00 80.06 345 THR A CA 1
ATOM 2769 C C . THR A 1 345 ? 9.000 -20.233 -4.200 1.00 80.06 345 THR A C 1
ATOM 2771 O O . THR A 1 345 ? 8.339 -20.746 -3.293 1.00 80.06 345 THR A O 1
ATOM 2774 N N . GLN A 1 346 ? 9.128 -20.820 -5.394 1.00 77.25 346 GLN A N 1
ATOM 2775 C CA . GLN A 1 346 ? 8.566 -22.135 -5.697 1.00 77.25 346 GLN A CA 1
ATOM 2776 C C . GLN A 1 346 ? 9.207 -23.217 -4.828 1.00 77.25 346 GLN A C 1
ATOM 2778 O O . GLN A 1 346 ? 8.474 -23.979 -4.196 1.00 77.25 346 GLN A O 1
ATOM 2783 N N . MET A 1 347 ? 10.538 -23.238 -4.721 1.00 76.94 347 MET A N 1
ATOM 2784 C CA . MET A 1 347 ? 11.265 -24.198 -3.886 1.00 76.94 347 MET A CA 1
ATOM 2785 C C . MET A 1 347 ? 10.840 -24.119 -2.416 1.00 76.94 347 MET A C 1
ATOM 2787 O O . MET A 1 347 ? 10.531 -25.151 -1.822 1.00 76.94 347 MET A O 1
ATOM 2791 N N . TYR A 1 348 ? 10.736 -22.911 -1.850 1.00 72.31 348 TYR A N 1
ATOM 2792 C CA . TYR A 1 348 ? 10.233 -22.716 -0.485 1.00 72.31 348 TYR A CA 1
ATOM 2793 C C . TYR A 1 348 ? 8.785 -23.207 -0.326 1.00 72.31 348 TYR A C 1
ATOM 2795 O O . TYR A 1 348 ? 8.431 -23.844 0.662 1.00 72.31 348 TYR A O 1
ATOM 2803 N N . SER A 1 349 ? 7.919 -22.945 -1.310 1.00 70.94 349 SER A N 1
ATOM 2804 C CA . SER A 1 349 ? 6.523 -23.393 -1.241 1.00 70.94 349 SER A CA 1
ATOM 2805 C C . SER A 1 349 ? 6.383 -24.920 -1.260 1.00 70.94 349 SER A C 1
ATOM 2807 O O . SER A 1 349 ? 5.482 -25.456 -0.614 1.00 70.94 349 SER A O 1
ATOM 2809 N N . VAL A 1 350 ? 7.273 -25.613 -1.979 1.00 74.31 350 VAL A N 1
ATOM 2810 C CA . VAL A 1 350 ? 7.333 -27.079 -2.027 1.00 74.31 350 VAL A CA 1
ATOM 2811 C C . VAL A 1 350 ? 7.849 -27.616 -0.696 1.00 74.31 350 VAL A C 1
ATOM 2813 O O . VAL A 1 350 ? 7.163 -28.418 -0.068 1.00 74.31 350 VAL A O 1
ATOM 2816 N N . SER A 1 351 ? 8.973 -27.097 -0.194 1.00 73.50 351 SER A N 1
ATOM 2817 C CA . SER A 1 351 ? 9.544 -27.552 1.080 1.00 73.50 351 SER A CA 1
ATOM 2818 C C . SER A 1 351 ? 8.605 -27.322 2.272 1.00 73.50 351 SER A C 1
ATOM 2820 O O . SER A 1 351 ? 8.533 -28.152 3.185 1.00 73.50 351 SER A O 1
ATOM 2822 N N . PHE A 1 352 ? 7.834 -26.230 2.257 1.00 68.50 352 PHE A N 1
ATOM 2823 C CA . PHE A 1 352 ? 6.820 -25.949 3.272 1.00 68.50 352 PHE A CA 1
ATOM 2824 C C . PHE A 1 352 ? 5.664 -26.960 3.240 1.00 68.50 352 PHE A C 1
ATOM 2826 O O . PHE A 1 352 ? 5.206 -27.401 4.296 1.00 68.50 352 PHE A O 1
ATOM 2833 N N . ARG A 1 353 ? 5.197 -27.352 2.044 1.00 71.62 353 ARG A N 1
ATOM 2834 C CA . ARG A 1 353 ? 4.156 -28.386 1.886 1.00 71.62 353 ARG A CA 1
ATOM 2835 C C . ARG A 1 353 ? 4.649 -29.736 2.391 1.00 71.62 353 ARG A C 1
ATOM 2837 O O . ARG A 1 353 ? 3.997 -30.313 3.254 1.00 71.62 353 ARG A O 1
ATOM 2844 N N . ASP A 1 354 ? 5.847 -30.145 1.981 1.00 73.00 354 ASP A N 1
ATOM 2845 C CA . ASP A 1 354 ? 6.461 -31.400 2.427 1.00 73.00 354 ASP A CA 1
ATOM 2846 C C . ASP A 1 354 ? 6.613 -31.451 3.956 1.00 73.00 354 ASP A C 1
ATOM 2848 O O . ASP A 1 354 ? 6.375 -32.478 4.592 1.00 73.00 354 ASP A O 1
ATOM 2852 N N . SER A 1 355 ? 6.985 -30.327 4.576 1.00 70.31 355 SER A N 1
ATOM 2853 C CA . SER A 1 355 ? 7.110 -30.217 6.036 1.00 70.31 355 SER A CA 1
ATOM 2854 C C . SER A 1 355 ? 5.760 -30.306 6.753 1.00 70.31 355 SER A C 1
ATOM 2856 O O . SER A 1 355 ? 5.674 -30.874 7.845 1.00 70.31 355 SER A O 1
ATOM 2858 N N . LYS A 1 356 ? 4.700 -29.750 6.157 1.00 70.38 356 LYS A N 1
ATOM 2859 C CA . LYS A 1 356 ? 3.337 -29.817 6.693 1.00 70.38 356 LYS A CA 1
ATOM 2860 C C . LYS A 1 356 ? 2.773 -31.236 6.607 1.00 70.38 356 LYS A C 1
ATOM 2862 O O . LYS A 1 356 ? 2.205 -31.704 7.591 1.00 70.38 356 LYS A O 1
ATOM 2867 N N . ASP A 1 357 ? 2.980 -31.912 5.482 1.00 74.81 357 ASP A N 1
ATOM 2868 C CA . ASP A 1 357 ? 2.497 -33.277 5.256 1.00 74.81 357 ASP A CA 1
ATOM 2869 C C . ASP A 1 357 ? 3.211 -34.273 6.180 1.00 74.81 357 ASP A C 1
ATOM 2871 O O . ASP A 1 357 ? 2.564 -35.113 6.804 1.00 74.81 357 ASP A O 1
ATOM 2875 N N . LYS A 1 358 ? 4.525 -34.102 6.396 1.00 71.88 358 LYS A N 1
ATOM 2876 C CA . LYS A 1 358 ? 5.277 -34.873 7.402 1.00 71.88 358 LYS A CA 1
ATOM 2877 C C . LYS A 1 358 ? 4.721 -34.685 8.814 1.00 71.88 358 LYS A C 1
ATOM 2879 O O . LYS A 1 358 ? 4.510 -35.671 9.508 1.00 71.88 358 LYS A O 1
ATOM 2884 N N . LYS A 1 359 ? 4.441 -33.443 9.234 1.00 68.44 359 LYS A N 1
ATOM 2885 C CA . LYS A 1 359 ? 3.848 -33.160 10.557 1.00 68.44 359 LYS A CA 1
ATOM 2886 C C . LYS A 1 359 ? 2.443 -33.752 10.719 1.00 68.44 359 LYS A C 1
ATOM 2888 O O . LYS A 1 359 ? 2.096 -34.144 11.829 1.00 68.44 359 LYS A O 1
ATOM 2893 N N . ALA A 1 360 ? 1.645 -33.798 9.651 1.00 66.88 360 ALA A N 1
ATOM 2894 C CA . ALA A 1 360 ? 0.322 -34.422 9.675 1.00 66.88 360 ALA A CA 1
ATOM 2895 C C . ALA A 1 360 ? 0.426 -35.944 9.856 1.00 66.88 360 ALA A C 1
ATOM 2897 O O . ALA A 1 360 ? -0.211 -36.480 10.757 1.00 66.88 360 ALA A O 1
ATOM 2898 N N . ALA A 1 361 ? 1.313 -36.603 9.101 1.00 66.94 361 ALA A N 1
ATOM 2899 C CA . ALA A 1 361 ? 1.555 -38.041 9.219 1.00 66.94 361 ALA A CA 1
ATOM 2900 C C . ALA A 1 361 ? 2.051 -38.439 10.622 1.00 66.94 361 ALA A C 1
ATOM 2902 O O . ALA A 1 361 ? 1.529 -39.366 11.228 1.00 66.94 361 ALA A O 1
ATOM 2903 N N . THR A 1 362 ? 2.986 -37.674 11.206 1.00 66.25 362 THR A N 1
ATOM 2904 C CA . THR A 1 362 ? 3.474 -37.954 12.572 1.00 66.25 362 THR A CA 1
ATOM 2905 C C . THR A 1 362 ? 2.384 -37.785 13.634 1.00 66.25 362 THR A C 1
ATOM 2907 O O . THR A 1 362 ? 2.434 -38.433 14.673 1.00 66.25 362 THR A O 1
ATOM 2910 N N . LYS A 1 363 ? 1.401 -36.906 13.407 1.00 61.09 363 LYS A N 1
ATOM 2911 C CA . LYS A 1 363 ? 0.288 -36.706 14.341 1.00 61.09 363 LYS A CA 1
ATOM 2912 C C . LYS A 1 363 ? -0.721 -37.859 14.276 1.00 61.09 363 LYS A C 1
ATOM 2914 O O . LYS A 1 363 ? -1.193 -38.286 15.324 1.00 61.09 363 LYS A O 1
ATOM 2919 N N . GLU A 1 364 ? -0.993 -38.382 13.080 1.00 59.06 364 GLU A N 1
ATOM 2920 C CA . GLU A 1 364 ? -1.846 -39.564 12.883 1.00 59.06 364 GLU A CA 1
ATOM 2921 C C . GLU A 1 364 ? -1.209 -40.832 13.477 1.00 59.06 364 GLU A C 1
ATOM 2923 O O . GLU A 1 364 ? -1.893 -41.598 14.153 1.00 59.06 364 GLU A O 1
ATOM 2928 N N . ASP A 1 365 ? 0.108 -41.011 13.335 1.00 56.06 365 ASP A N 1
ATOM 2929 C CA . ASP A 1 365 ? 0.823 -42.155 13.922 1.00 56.06 365 ASP A CA 1
ATOM 2930 C C . ASP A 1 365 ? 0.815 -42.138 15.465 1.00 56.06 365 ASP A C 1
ATOM 2932 O O . ASP A 1 365 ? 0.744 -43.189 16.107 1.00 56.06 365 ASP A O 1
ATOM 2936 N N . VAL A 1 366 ? 0.853 -40.951 16.084 1.00 57.72 366 VAL A N 1
ATOM 2937 C CA . VAL A 1 366 ? 0.800 -40.791 17.550 1.00 57.72 366 VAL A CA 1
ATOM 2938 C C . VAL A 1 366 ? -0.617 -41.016 18.090 1.00 57.72 366 VAL A C 1
ATOM 2940 O O . VAL A 1 366 ? -0.774 -41.638 19.138 1.00 57.72 366 VAL A O 1
ATOM 2943 N N . GLU A 1 367 ? -1.657 -40.581 17.373 1.00 52.66 367 GLU A N 1
ATOM 2944 C CA . GLU A 1 367 ? -3.057 -40.856 17.744 1.00 52.66 367 GLU A CA 1
ATOM 2945 C C . GLU A 1 367 ? -3.445 -42.335 17.558 1.00 52.66 367 GLU A C 1
ATOM 2947 O O . GLU A 1 367 ? -4.297 -42.827 18.288 1.00 52.66 367 GLU A O 1
ATOM 2952 N N . MET A 1 368 ? -2.798 -43.068 16.644 1.00 55.09 368 MET A N 1
ATOM 2953 C CA . MET A 1 368 ? -3.029 -44.507 16.424 1.00 55.09 368 MET A CA 1
ATOM 2954 C C . MET A 1 368 ? -2.258 -45.427 17.386 1.00 55.09 368 MET A C 1
ATOM 2956 O O . MET A 1 368 ? -2.530 -46.627 17.439 1.00 55.09 368 MET A O 1
ATOM 2960 N N . THR A 1 369 ? -1.278 -44.890 18.116 1.00 53.91 369 THR A N 1
ATOM 2961 C CA . THR A 1 369 ? -0.442 -45.631 19.082 1.00 53.91 369 THR A CA 1
ATOM 2962 C C . THR A 1 369 ? -0.744 -45.285 20.544 1.00 53.91 369 THR A C 1
ATOM 2964 O O . THR A 1 369 ? -0.098 -45.832 21.441 1.00 53.91 369 THR A O 1
ATOM 2967 N N . SER A 1 370 ? -1.735 -44.418 20.775 1.00 46.75 370 SER A N 1
ATOM 2968 C CA . SER A 1 370 ? -2.310 -44.069 22.083 1.00 46.75 370 SER A CA 1
ATOM 2969 C C . SER A 1 370 ? -3.637 -44.793 22.287 1.00 46.75 370 SER A C 1
ATOM 2971 O O . SER A 1 370 ? -3.937 -45.150 23.449 1.00 46.75 370 SER A O 1
#

InterPro domains:
  IPR017336 Snurportin-1 [PTHR13403] (33-332)
  IPR047857 Snurportin-1, m3G cap-binding domain [PF21974] (106-183)
  IPR047857 Snurportin-1, m3G cap-binding domain [PF21974] (191-307)

Organism: Echinococcus granulosus (NCBI:txid6210)

Foldseek 3Di:
DDDDYDDDDDDDDDDDDDDDDDPDDDDDDDDDDPPPCPDPQVVVLVVLVVQQVVVVVVLVVLVVVVVVVCVVVVVPDDDDDDDDDDDDDDDDDDDDDDDPDLFQPAEDEDAQRDDDPCQQPQKKKFFAAPAFWWKWKAALQKIFIAHRSRDTAFIGADLAQLRNPPDDNVRVHQFMFIFGWGKAAHQDPVGGDPVNVPPCPDDDHDPLQAMETATEWGQGGRNRGQQSAFRLVRLCCCPVPCQCSQQDDDPPGRYGYHYTHIGGNHPVRQQVQQQDADPHHTQWMKMARRSHGTDTDYDSRIHTDQLLQCCVVPVVHDGHCNSCPPPDPPDDHPVVVVVVVVVVVVVVVVVVVVVVVVVVVVVVVVVVVD

Sequence (370 aa):
MDEEASIDVLSFELSTMSGVEKVSTSVKETSDCPRFLLYKNAGYAIDQERRWRAELANCRRRKKRRAKFDDSRGLSDPEPTKGSLRFGKPGSGSKKRQWNKQQSYLMLAEWFLFMPSNFETEYLFKFCPKGRHVYVTAAKGQTNVYSRTGLCLATMLTRLPGGGLGQSSSQMHRYETTLDCIMLGIPSATMTHEADRSIIDAPVSLPNGNIIFMVLDLVCFKSTSYVQLRFHERCEWLESFHREQIEAYEPNDIARFEVVPAYSCDSETLSSIFSSPPPFELDGILFYHGDVSYRTGPTPLVGWLKPYMLPEWFPSVSVHPSYLSDMAPDYKDYLSDIQRYKEATQMYSVSFRDSKDKKAATKEDVEMTS

pLDDT: mean 77.24, std 24.09, range [26.02, 98.5]